Protein AF-A0A920P6L4-F1 (afdb_monomer_lite)

Foldseek 3Di:
DDPVLVVVLVCLQLLLLLLLLLLLCLDPQQQNPDDPDDFADPVLNVLLNVLSLVSLLSSLVSNLVSLVSVLVVVLVVQDDPPDDSVVSSCCCLPVAPLNVLSVVLNVLSNQLNCLSVCCVPCPPNSSVSNVVSSLVNQLSVLSNVVSVPPDDDSVLLSVLSSLQSSLSSLQSSNVVSQVVSQVSCCVPVVDPPDGCCVRRVVSSVVSNVVSLVSNVVSLVVVCVGPDPDPVCLVVPPVNVVSVVVVVVSVVVVVVVVVVCVVVVVVVVVVVDDVPPPVPPPD

pLDDT: mean 83.51, std 14.12, range [42.12, 98.31]

Radius of gyration: 23.03 Å; chains: 1; bounding box: 70×50×63 Å

Secondary structure (DSSP, 8-state):
--HHHHHHHHHHHHHHHHHHHHHHHIIIIIS-SS---SSS-HHHHHHHHHHHHHHHHHHHHHHHHHHHHHHHHHHHHH--TTS-HHHHHHHHHHSSHHHHHHHHHHHHHHHHHHHHHTTTTSHHHHHHHHHHHHHHHHTHHHHHHHHTT--S-HHHHHHHHHHHHHHHIIIIIHHHHHHHHHHHHHHHH--TT--SHHHHHHHHHHHHHHHHHHHHHHHHHHHHHH-SSTTHHHHSHHHHHHHHHHHHHHHHHHHHHHHHHHHHHHHHHHH---TTSTTS--

Sequence (282 aa):
MTPFWSTLTGWLLFGGLVTCWGAITGRWLLVPPHDVGRSISRVHAEVSLGVAAKLGRIGGLTLPVALGLVFLRQLQEFRDPFASWAEDAQLLAFGTDWGTIWIVGFAGSVLLMTAFLSLKWTKQAGWVIASLLTVALSVFPALTGHANGTEGLRWISIPGDLLHVSAAGVWIGGLTLVLLSEHSWNKQAQSPDYTLLPELVPVFSRIALPAVIVLLLTGTLAAWMHLSSLSALIATSYGRTLMVKLSLVFVVLLIGFLNWRRITPRLSDEIWTPSDEEKCST

Structure (mmCIF, N/CA/C/O backbone):
data_AF-A0A920P6L4-F1
#
_entry.id   AF-A0A920P6L4-F1
#
loop_
_atom_site.group_PDB
_atom_site.id
_atom_site.type_symbol
_atom_site.label_atom_id
_atom_site.label_alt_id
_atom_site.label_comp_id
_atom_site.label_asym_id
_atom_site.label_entity_id
_atom_site.label_seq_id
_atom_site.pdbx_PDB_ins_code
_atom_site.Cartn_x
_atom_site.Cartn_y
_atom_site.Cartn_z
_atom_site.occupancy
_atom_site.B_iso_or_equiv
_atom_site.auth_seq_id
_atom_site.auth_comp_id
_atom_site.auth_asym_id
_atom_site.auth_atom_id
_atom_site.pdbx_PDB_model_num
ATOM 1 N N . MET A 1 1 ? 5.336 -14.635 -20.937 1.00 57.53 1 MET A N 1
ATOM 2 C CA . MET A 1 1 ? 4.587 -14.592 -19.660 1.00 57.53 1 MET A CA 1
ATOM 3 C C . MET A 1 1 ? 3.104 -14.446 -19.921 1.00 57.53 1 MET A C 1
ATOM 5 O O . MET A 1 1 ? 2.745 -13.793 -20.892 1.00 57.53 1 MET A O 1
ATOM 9 N N . THR A 1 2 ? 2.246 -15.010 -19.071 1.00 73.38 2 THR A N 1
ATOM 10 C CA . THR A 1 2 ? 0.805 -14.753 -19.175 1.00 73.38 2 THR A CA 1
ATOM 11 C C . THR A 1 2 ? 0.465 -13.404 -18.523 1.00 73.38 2 THR A C 1
ATOM 13 O O . THR A 1 2 ? 1.015 -13.087 -17.465 1.00 73.38 2 THR A O 1
ATOM 16 N N . PRO A 1 3 ? -0.469 -12.619 -19.091 1.00 74.88 3 PRO A N 1
ATOM 17 C CA . PRO A 1 3 ? -0.964 -11.373 -18.485 1.00 74.88 3 PRO A CA 1
ATOM 18 C C . PRO A 1 3 ? -1.488 -11.546 -17.049 1.00 74.88 3 PRO A C 1
ATOM 20 O O . PRO A 1 3 ? -1.526 -10.604 -16.260 1.00 74.88 3 PRO A O 1
ATOM 23 N N . PHE A 1 4 ? -1.885 -12.771 -16.698 1.00 80.31 4 PHE A N 1
ATOM 24 C CA . PHE A 1 4 ? -2.327 -13.136 -15.359 1.00 80.31 4 PHE A CA 1
ATOM 25 C C . PHE A 1 4 ? -1.221 -12.975 -14.307 1.00 80.31 4 PHE A C 1
ATOM 27 O O . PHE A 1 4 ? -1.472 -12.419 -13.240 1.00 80.31 4 PHE A O 1
ATOM 34 N N . TRP A 1 5 ? 0.005 -13.417 -14.607 1.00 79.06 5 TRP A N 1
ATOM 35 C CA . TRP A 1 5 ? 1.103 -13.406 -13.637 1.00 79.06 5 TRP A CA 1
ATOM 36 C C . TRP A 1 5 ? 1.546 -11.984 -13.278 1.00 79.06 5 TRP A C 1
ATOM 38 O O . TRP A 1 5 ? 1.676 -11.643 -12.101 1.00 79.06 5 TRP A O 1
ATOM 48 N N . SER A 1 6 ? 1.690 -11.114 -14.280 1.00 77.94 6 SER A N 1
ATOM 49 C CA . SER A 1 6 ? 2.013 -9.699 -14.058 1.00 77.94 6 SER A CA 1
ATOM 50 C C . SER A 1 6 ? 0.933 -8.996 -13.234 1.00 77.94 6 SER A C 1
ATOM 52 O O . SER A 1 6 ? 1.249 -8.290 -12.277 1.00 77.94 6 SER A O 1
ATOM 54 N N . THR A 1 7 ? -0.337 -9.265 -13.538 1.00 82.12 7 THR A N 1
ATOM 55 C CA . THR A 1 7 ? -1.485 -8.730 -12.797 1.00 82.12 7 THR A CA 1
ATOM 56 C C . THR A 1 7 ? -1.468 -9.194 -11.338 1.00 82.12 7 THR A C 1
ATOM 58 O O . THR A 1 7 ? -1.565 -8.368 -10.432 1.00 82.12 7 THR A O 1
ATOM 61 N N . LEU A 1 8 ? -1.273 -10.492 -11.088 1.00 87.38 8 LEU A N 1
ATOM 62 C CA . LEU A 1 8 ? -1.251 -11.065 -9.739 1.00 87.38 8 LEU A CA 1
ATOM 63 C C . LEU A 1 8 ? -0.156 -10.445 -8.858 1.00 87.38 8 LEU A C 1
ATOM 65 O O . LEU A 1 8 ? -0.435 -10.042 -7.730 1.00 87.38 8 LEU A O 1
ATOM 69 N N . THR A 1 9 ? 1.073 -10.328 -9.373 1.00 88.25 9 THR A N 1
ATOM 70 C CA . THR A 1 9 ? 2.189 -9.724 -8.618 1.00 88.25 9 THR A CA 1
ATOM 71 C C . THR A 1 9 ? 1.920 -8.264 -8.247 1.00 88.25 9 THR A C 1
ATOM 73 O O . THR A 1 9 ? 2.166 -7.866 -7.107 1.00 88.25 9 THR A O 1
ATOM 76 N N . GLY A 1 10 ? 1.334 -7.488 -9.167 1.00 87.69 10 GLY A N 1
ATOM 77 C CA . GLY A 1 10 ? 0.923 -6.108 -8.908 1.00 87.69 10 GLY A CA 1
ATOM 78 C C . GLY A 1 10 ? -0.142 -6.002 -7.813 1.00 87.69 10 GLY A C 1
ATOM 79 O O . GLY A 1 10 ? -0.002 -5.190 -6.898 1.00 87.69 10 GLY A O 1
ATOM 80 N N . TRP A 1 11 ? -1.170 -6.858 -7.852 1.00 89.69 11 TRP A N 1
ATOM 81 C CA . TRP A 1 11 ? -2.218 -6.876 -6.825 1.00 89.69 11 TRP A CA 1
ATOM 82 C C . TRP A 1 11 ? -1.709 -7.305 -5.452 1.00 89.69 11 TRP A C 1
ATOM 84 O O . TRP A 1 11 ? -2.155 -6.746 -4.453 1.00 89.69 11 TRP A O 1
ATOM 94 N N . LEU A 1 12 ? -0.768 -8.250 -5.381 1.00 94.38 12 LEU A N 1
ATOM 95 C CA . LEU A 1 12 ? -0.158 -8.658 -4.112 1.00 94.38 12 LEU A CA 1
ATOM 96 C C . LEU A 1 12 ? 0.650 -7.520 -3.481 1.00 94.38 12 LEU A C 1
ATOM 98 O O . LEU A 1 12 ? 0.488 -7.244 -2.292 1.00 94.38 12 LEU A O 1
ATOM 102 N N . LEU A 1 13 ? 1.469 -6.825 -4.276 1.00 94.44 13 LEU A N 1
ATOM 103 C CA . LEU A 1 13 ? 2.231 -5.667 -3.805 1.00 94.44 13 LEU A CA 1
ATOM 104 C C . LEU A 1 13 ? 1.294 -4.550 -3.327 1.00 94.44 13 LEU A C 1
ATOM 106 O O . LEU A 1 13 ? 1.435 -4.050 -2.210 1.00 94.44 13 LEU A O 1
ATOM 110 N N . PHE A 1 14 ? 0.302 -4.196 -4.149 1.00 93.62 14 PHE A N 1
ATOM 111 C CA . PHE A 1 14 ? -0.662 -3.151 -3.820 1.00 93.62 14 PHE A CA 1
ATOM 112 C C . PHE A 1 14 ? -1.507 -3.511 -2.591 1.00 93.62 14 PHE A C 1
ATOM 114 O O . PHE A 1 14 ? -1.645 -2.695 -1.686 1.00 93.62 14 PHE A O 1
ATOM 121 N N . GLY A 1 15 ? -2.012 -4.744 -2.502 1.00 94.81 15 GLY A N 1
ATOM 122 C CA . GLY A 1 15 ? -2.769 -5.231 -1.346 1.00 94.81 15 GLY A CA 1
ATOM 123 C C . GLY A 1 15 ? -1.944 -5.235 -0.054 1.00 94.81 15 GLY A C 1
ATOM 124 O O . GLY A 1 15 ? -2.441 -4.835 1.003 1.00 94.81 15 GLY A O 1
ATOM 125 N N . GLY A 1 16 ? -0.663 -5.607 -0.138 1.00 96.69 16 GLY A N 1
ATOM 126 C CA . GLY A 1 16 ? 0.280 -5.500 0.976 1.00 96.69 16 GLY A CA 1
ATOM 127 C C . GLY A 1 16 ? 0.442 -4.056 1.463 1.00 96.69 16 GLY A C 1
ATOM 128 O O . GLY A 1 16 ? 0.309 -3.787 2.655 1.00 96.69 16 GLY A O 1
ATOM 129 N N . LEU A 1 17 ? 0.639 -3.103 0.547 1.00 96.94 17 LEU A N 1
ATOM 130 C CA . LEU A 1 17 ? 0.746 -1.680 0.893 1.00 96.94 17 LEU A CA 1
ATOM 131 C C . LEU A 1 17 ? -0.561 -1.127 1.477 1.00 96.94 17 LEU A C 1
ATOM 133 O O . LEU A 1 17 ? -0.530 -0.426 2.487 1.00 96.94 17 LEU A O 1
ATOM 137 N N . VAL A 1 18 ? -1.710 -1.471 0.890 1.00 96.50 18 VAL A N 1
ATOM 138 C CA . VAL A 1 18 ? -3.038 -1.039 1.358 1.00 96.50 18 VAL A CA 1
ATOM 139 C C . VAL A 1 18 ? -3.309 -1.514 2.785 1.00 96.50 18 VAL A C 1
ATOM 141 O O . VAL A 1 18 ? -3.796 -0.742 3.609 1.00 96.50 18 VAL A O 1
ATOM 144 N N . THR A 1 19 ? -2.970 -2.762 3.111 1.00 96.75 19 THR A N 1
ATOM 145 C CA . THR A 1 19 ? -3.165 -3.300 4.469 1.00 96.75 19 THR A CA 1
ATOM 146 C C . THR A 1 19 ? -2.215 -2.665 5.491 1.00 96.75 19 THR A C 1
ATOM 148 O O . THR A 1 19 ? -2.653 -2.346 6.599 1.00 96.75 19 THR A O 1
ATOM 151 N N . CYS A 1 20 ? -0.962 -2.381 5.115 1.00 97.50 20 CYS A N 1
ATOM 152 C CA . CYS A 1 20 ? -0.030 -1.608 5.945 1.00 97.50 20 CYS A CA 1
ATOM 153 C C . CYS A 1 20 ? -0.525 -0.173 6.195 1.00 97.50 20 CYS A C 1
ATOM 155 O O . CYS A 1 20 ? -0.538 0.282 7.340 1.00 97.50 20 CYS A O 1
ATOM 157 N N . TRP A 1 21 ? -0.995 0.526 5.156 1.00 97.06 21 TRP A N 1
ATOM 158 C CA . TRP A 1 21 ? -1.595 1.855 5.302 1.00 97.06 21 TRP A CA 1
ATOM 159 C C . TRP A 1 21 ? -2.852 1.828 6.173 1.00 97.06 21 TRP A C 1
ATOM 161 O O . TRP A 1 21 ? -2.986 2.671 7.054 1.00 97.06 21 TRP A O 1
ATOM 171 N N . GLY A 1 22 ? -3.720 0.823 6.019 1.00 94.62 22 GLY A N 1
ATOM 172 C CA . GLY A 1 22 ? -4.885 0.635 6.889 1.00 94.62 22 GLY A CA 1
ATOM 173 C C . GLY A 1 22 ? -4.516 0.483 8.367 1.00 94.62 22 GLY A C 1
ATOM 174 O O . GLY A 1 22 ? -5.168 1.071 9.231 1.00 94.62 22 GLY A O 1
ATOM 175 N N . ALA A 1 23 ? -3.424 -0.227 8.666 1.00 95.56 23 ALA A N 1
ATOM 176 C CA . ALA A 1 23 ? -2.896 -0.340 10.024 1.00 95.56 23 ALA A CA 1
ATOM 177 C C . ALA A 1 23 ? -2.433 1.015 10.592 1.00 95.56 23 ALA A C 1
ATOM 179 O O . ALA A 1 23 ? -2.752 1.354 11.732 1.00 95.56 23 ALA A O 1
ATOM 180 N N . ILE A 1 24 ? -1.708 1.804 9.794 1.00 94.12 24 ILE A N 1
ATOM 181 C CA . ILE A 1 24 ? -1.182 3.124 10.182 1.00 94.12 24 ILE A CA 1
ATOM 182 C C . ILE A 1 24 ? -2.321 4.127 10.369 1.00 94.12 24 ILE A C 1
ATOM 184 O O . ILE A 1 24 ? -2.381 4.803 11.397 1.00 94.12 24 ILE A O 1
ATOM 188 N N . THR A 1 25 ? -3.256 4.191 9.419 1.00 91.25 25 THR A N 1
ATOM 189 C CA . THR A 1 25 ? -4.464 5.020 9.510 1.00 91.25 25 THR A CA 1
ATOM 190 C C . THR A 1 25 ? -5.264 4.663 10.758 1.00 91.25 25 THR A C 1
ATOM 192 O O . THR A 1 25 ? -5.665 5.557 11.501 1.00 91.25 25 THR A O 1
ATOM 195 N N . GLY A 1 26 ? -5.423 3.370 11.050 1.00 88.75 26 GLY A N 1
ATOM 196 C CA . GLY A 1 26 ? -6.058 2.908 12.279 1.00 88.75 26 GLY A CA 1
ATOM 197 C C . GLY A 1 26 ? -5.365 3.399 13.540 1.00 88.75 26 GLY A C 1
ATOM 198 O O . GLY A 1 26 ? -6.003 3.985 14.411 1.00 88.75 26 GLY A O 1
ATOM 199 N N . ARG A 1 27 ? -4.044 3.211 13.616 1.00 90.56 27 ARG A N 1
ATOM 200 C CA . ARG A 1 27 ? -3.250 3.566 14.795 1.00 90.56 27 ARG A CA 1
ATOM 201 C C . ARG A 1 27 ? -3.203 5.063 15.084 1.00 90.56 27 ARG A C 1
ATOM 203 O O . ARG A 1 27 ? -3.176 5.426 16.257 1.00 90.56 27 ARG A O 1
ATOM 210 N N . TRP A 1 28 ? -3.076 5.895 14.053 1.00 89.00 28 TRP A N 1
ATOM 211 C CA . TRP A 1 28 ? -2.746 7.314 14.223 1.00 89.00 28 TRP A CA 1
ATOM 212 C C . TRP A 1 28 ? -3.909 8.253 13.960 1.00 89.00 28 TRP A C 1
ATOM 214 O O . TRP A 1 28 ? -3.973 9.312 14.577 1.00 89.00 28 TRP A O 1
ATOM 224 N N . LEU A 1 29 ? -4.804 7.885 13.044 1.00 81.81 29 LEU A N 1
ATOM 225 C CA . LEU A 1 29 ? -5.851 8.784 12.569 1.00 81.81 29 LEU A CA 1
ATOM 226 C C . LEU A 1 29 ? -7.231 8.403 13.111 1.00 81.81 29 LEU A C 1
ATOM 228 O O . LEU A 1 29 ? -8.024 9.290 13.404 1.00 81.81 29 LEU A O 1
ATOM 232 N N . LEU A 1 30 ? -7.509 7.105 13.274 1.00 75.81 30 LEU A N 1
ATOM 233 C CA . LEU A 1 30 ? -8.793 6.620 13.799 1.00 75.81 30 LEU A CA 1
ATOM 234 C C . LEU A 1 30 ? -8.766 6.338 15.305 1.00 75.81 30 LEU A C 1
ATOM 236 O O . LEU A 1 30 ? -9.797 6.481 15.952 1.00 75.81 30 LEU A O 1
ATOM 240 N N . VAL A 1 31 ? -7.606 5.991 15.876 1.00 72.25 31 VAL A N 1
ATOM 241 C CA . VAL A 1 31 ? -7.437 5.766 17.323 1.00 72.25 31 VAL A CA 1
ATOM 242 C C . VAL A 1 31 ? -6.328 6.670 17.890 1.00 72.25 31 VAL A C 1
ATOM 244 O O . VAL A 1 31 ? -5.202 6.211 18.111 1.00 72.25 31 VAL A O 1
ATOM 247 N N . PRO A 1 32 ? -6.593 7.974 18.108 1.00 60.81 32 PRO A N 1
ATOM 248 C CA . PRO A 1 32 ? -5.576 8.910 18.575 1.00 60.81 32 PRO A CA 1
ATOM 249 C C . PRO A 1 32 ? -4.997 8.505 19.947 1.00 60.81 32 PRO A C 1
ATOM 251 O O . PRO A 1 32 ? -5.748 8.096 20.831 1.00 60.81 32 PRO A O 1
ATOM 254 N N . PRO A 1 33 ? -3.672 8.631 20.168 1.00 51.00 33 PRO A N 1
ATOM 255 C CA . PRO A 1 33 ? -3.035 8.253 21.431 1.00 51.00 33 PRO A CA 1
ATOM 256 C C . PRO A 1 33 ? -3.331 9.167 22.634 1.00 51.00 33 PRO A C 1
ATOM 258 O O . PRO A 1 33 ? -2.988 8.777 23.746 1.00 51.00 33 PRO A O 1
ATOM 261 N N . HIS A 1 34 ? -3.918 10.355 22.446 1.00 48.31 34 HIS A N 1
ATOM 262 C CA . HIS A 1 34 ? -4.102 11.336 23.521 1.00 48.31 34 HIS A CA 1
ATOM 263 C C . HIS A 1 34 ? -5.500 11.963 23.512 1.00 48.31 34 HIS A C 1
ATOM 265 O O . HIS A 1 34 ? -5.970 12.417 22.473 1.00 48.31 34 HIS A O 1
ATOM 271 N N . ASP A 1 35 ? -6.108 11.968 24.701 1.00 50.16 35 ASP A N 1
ATOM 272 C CA . ASP A 1 35 ? -7.309 12.669 25.174 1.00 50.16 35 ASP A CA 1
ATOM 273 C C . ASP A 1 35 ? -7.819 13.847 24.317 1.00 50.16 35 ASP A C 1
ATOM 275 O O . ASP A 1 35 ? -7.673 15.015 24.676 1.00 50.16 35 ASP A O 1
ATOM 279 N N . VAL A 1 36 ? -8.535 13.551 23.231 1.00 44.06 36 VAL A N 1
ATOM 280 C CA . VAL A 1 36 ? -9.506 14.490 22.656 1.00 44.06 36 VAL A CA 1
ATOM 281 C C . VAL A 1 36 ? -10.876 13.969 23.053 1.00 44.06 36 VAL A C 1
ATOM 283 O O . VAL A 1 36 ? -11.301 12.898 22.626 1.00 44.06 36 VAL A O 1
ATOM 286 N N . GLY A 1 37 ? -11.488 14.688 23.992 1.00 42.12 37 GLY A N 1
ATOM 287 C CA . GLY A 1 37 ? -12.651 14.263 24.754 1.00 42.12 37 GLY A CA 1
ATOM 288 C C . GLY A 1 37 ? -13.767 13.628 23.925 1.00 42.12 37 GLY A C 1
ATOM 289 O O . GLY A 1 37 ? -14.142 14.125 22.870 1.00 42.12 37 GLY A O 1
ATOM 290 N N . ARG A 1 38 ? -14.324 12.550 24.490 1.00 48.28 38 ARG A N 1
ATOM 291 C CA . ARG A 1 38 ? -15.629 11.960 24.158 1.00 48.28 38 ARG A CA 1
ATOM 292 C C . ARG A 1 38 ? -15.872 11.723 22.657 1.00 48.28 38 ARG A C 1
ATOM 294 O O . ARG A 1 38 ? -16.634 12.456 22.039 1.00 48.28 38 ARG A O 1
ATOM 301 N N . SER A 1 39 ? -15.344 10.631 22.096 1.00 52.97 39 SER A N 1
ATOM 302 C CA . SER A 1 39 ? -16.075 9.980 20.989 1.00 52.97 39 SER A CA 1
ATOM 303 C C . SER A 1 39 ? -15.845 8.480 20.810 1.00 52.97 39 SER A C 1
ATOM 305 O O . SER A 1 39 ? -16.679 7.870 20.161 1.00 52.97 39 SER A O 1
ATOM 307 N N . ILE A 1 40 ? -14.772 7.878 21.345 1.00 58.84 40 ILE A N 1
ATOM 308 C CA . ILE A 1 40 ? -14.525 6.430 21.217 1.00 58.84 40 ILE A CA 1
ATOM 309 C C . ILE A 1 40 ? -14.257 5.829 22.595 1.00 58.84 40 ILE A C 1
ATOM 311 O O . ILE A 1 40 ? -13.361 6.283 23.311 1.00 58.84 40 ILE A O 1
ATOM 315 N N . SER A 1 41 ? -15.037 4.819 22.991 1.00 70.75 41 SER A N 1
ATOM 316 C CA . SER A 1 41 ? -14.806 4.110 24.255 1.00 70.75 41 SER A CA 1
ATOM 317 C C . SER A 1 41 ? -13.434 3.413 24.235 1.00 70.75 41 SER A C 1
ATOM 319 O O . SER A 1 41 ? -12.972 2.962 23.184 1.00 70.75 41 SER A O 1
ATOM 321 N N . ARG A 1 42 ? -12.761 3.283 25.391 1.00 73.75 42 ARG A N 1
ATOM 322 C CA . ARG A 1 42 ? -11.464 2.570 25.471 1.00 73.75 42 ARG A CA 1
ATOM 323 C C . ARG A 1 42 ? -11.542 1.164 24.867 1.00 73.75 42 ARG A C 1
ATOM 325 O O . ARG A 1 42 ? -10.611 0.733 24.198 1.00 73.75 42 ARG A O 1
ATOM 332 N N . VAL A 1 43 ? -12.680 0.497 25.042 1.00 77.12 43 VAL A N 1
ATOM 333 C CA . VAL A 1 43 ? -12.933 -0.842 24.504 1.00 77.12 43 VAL A CA 1
ATOM 334 C C . VAL A 1 43 ? -12.960 -0.824 22.968 1.00 77.12 43 VAL A C 1
ATOM 336 O O . VAL A 1 43 ? -12.325 -1.660 22.328 1.00 77.12 43 VAL A O 1
ATOM 339 N N . HIS A 1 44 ? -13.618 0.157 22.344 1.00 79.44 44 HIS A N 1
ATOM 340 C CA . HIS A 1 44 ? -13.676 0.270 20.877 1.00 79.44 44 HIS A CA 1
ATOM 341 C C . HIS A 1 44 ? -12.310 0.617 20.270 1.00 79.44 44 HIS A C 1
ATOM 343 O O . HIS A 1 44 ? -11.950 0.124 19.192 1.00 79.44 44 HIS A O 1
ATOM 349 N N . ALA A 1 45 ? -11.529 1.435 20.982 1.00 81.44 45 ALA A N 1
ATOM 350 C CA . ALA A 1 45 ? -10.154 1.761 20.624 1.00 81.44 45 ALA A CA 1
ATOM 351 C C . ALA A 1 45 ? -9.253 0.514 20.651 1.00 81.44 45 ALA A C 1
ATOM 353 O O . ALA A 1 45 ? -8.494 0.287 19.708 1.00 81.44 45 ALA A O 1
ATOM 354 N N . GLU A 1 46 ? -9.367 -0.330 21.679 1.00 86.12 46 GLU A N 1
ATOM 355 C CA . GLU A 1 46 ? -8.615 -1.587 21.785 1.00 86.12 46 GLU A CA 1
ATOM 356 C C . GLU A 1 46 ? -8.961 -2.570 20.661 1.00 86.12 46 GLU A C 1
ATOM 358 O O . GLU A 1 46 ? -8.056 -3.122 20.026 1.00 86.12 46 GLU A O 1
ATOM 363 N N . VAL A 1 47 ? -10.252 -2.735 20.351 1.00 88.69 47 VAL A N 1
ATOM 364 C CA . VAL A 1 47 ? -10.702 -3.579 19.232 1.00 88.69 47 VAL A CA 1
ATOM 365 C C . VAL A 1 47 ? -10.119 -3.075 17.914 1.00 88.69 47 VAL A C 1
ATOM 367 O O . VAL A 1 47 ? -9.512 -3.847 17.167 1.00 88.69 47 VAL A O 1
ATOM 370 N N . SER A 1 48 ? -10.222 -1.771 17.654 1.00 89.75 48 SER A N 1
ATOM 371 C CA . SER A 1 48 ? -9.715 -1.167 16.418 1.00 89.75 48 SER A CA 1
ATOM 372 C C . SER A 1 48 ? -8.191 -1.242 16.300 1.00 89.75 48 SER A C 1
ATOM 374 O O . SER A 1 48 ? -7.671 -1.516 15.217 1.00 89.75 48 SER A O 1
ATOM 376 N N . LEU A 1 49 ? -7.452 -1.085 17.403 1.00 90.50 49 LEU A N 1
ATOM 377 C CA . LEU A 1 49 ? -5.999 -1.287 17.432 1.00 90.50 49 LEU A CA 1
ATOM 378 C C . LEU A 1 49 ? -5.611 -2.750 17.198 1.00 90.50 49 LEU A C 1
ATOM 380 O O . LEU A 1 49 ? -4.623 -3.019 16.509 1.00 90.50 49 LEU A O 1
ATOM 384 N N . GLY A 1 50 ? -6.390 -3.698 17.723 1.00 92.31 50 GLY A N 1
ATOM 385 C CA . GLY A 1 50 ? -6.213 -5.124 17.456 1.00 92.31 50 GLY A CA 1
ATOM 386 C C . GLY A 1 50 ? -6.366 -5.453 15.969 1.00 92.31 50 GLY A C 1
ATOM 387 O O . GLY A 1 50 ? -5.521 -6.148 15.392 1.00 92.31 50 GLY A O 1
ATOM 388 N N . VAL A 1 51 ? -7.396 -4.897 15.323 1.00 94.62 51 VAL A N 1
ATOM 389 C CA . VAL A 1 51 ? -7.604 -5.024 13.871 1.00 94.62 51 VAL A CA 1
ATOM 390 C C . VAL A 1 51 ? -6.476 -4.349 13.091 1.00 94.62 51 VAL A C 1
ATOM 392 O O . VAL A 1 51 ? -5.929 -4.968 12.177 1.00 94.62 51 VAL A O 1
ATOM 395 N N . ALA A 1 52 ? -6.061 -3.140 13.479 1.00 95.19 52 ALA A N 1
ATOM 396 C CA . ALA A 1 52 ? -4.946 -2.433 12.849 1.00 95.19 52 ALA A CA 1
ATOM 397 C C . ALA A 1 52 ? -3.654 -3.261 12.899 1.00 95.19 52 ALA A C 1
ATOM 399 O O . ALA A 1 52 ? -3.001 -3.466 11.878 1.00 95.19 52 ALA A O 1
ATOM 400 N N . ALA A 1 53 ? -3.308 -3.813 14.065 1.00 95.31 53 ALA A N 1
ATOM 401 C CA . ALA A 1 53 ? -2.130 -4.662 14.214 1.00 95.31 53 ALA A CA 1
ATOM 402 C C . ALA A 1 53 ? -2.231 -5.939 13.362 1.00 95.31 53 ALA A C 1
ATOM 404 O O . ALA A 1 53 ? -1.236 -6.371 12.776 1.00 95.31 53 ALA A O 1
ATOM 405 N N . LYS A 1 54 ? -3.423 -6.542 13.257 1.00 96.12 54 LYS A N 1
ATOM 406 C CA . LYS A 1 54 ? -3.659 -7.713 12.400 1.00 96.12 54 LYS A CA 1
ATOM 407 C C . LYS A 1 54 ? -3.463 -7.378 10.920 1.00 96.12 54 LYS A C 1
ATOM 409 O O . LYS A 1 54 ? -2.760 -8.119 10.237 1.00 96.12 54 LYS A O 1
ATOM 414 N N . LEU A 1 55 ? -4.028 -6.267 10.445 1.00 96.81 55 LEU A N 1
ATOM 415 C CA . LEU A 1 55 ? -3.828 -5.779 9.077 1.00 96.81 55 LEU A CA 1
ATOM 416 C C . LEU A 1 55 ? -2.350 -5.509 8.790 1.00 96.81 55 LEU A C 1
ATOM 418 O O . LEU A 1 55 ? -1.838 -5.967 7.772 1.00 96.81 55 LEU A O 1
ATOM 422 N N . GLY A 1 56 ? -1.649 -4.864 9.724 1.00 96.88 56 GLY A N 1
ATOM 423 C CA . GLY A 1 56 ? -0.219 -4.592 9.607 1.00 96.88 56 GLY A CA 1
ATOM 424 C C . GLY A 1 56 ? 0.617 -5.866 9.491 1.00 96.88 56 GLY A C 1
ATOM 425 O O . GLY A 1 56 ? 1.500 -5.950 8.646 1.00 96.88 56 GLY A O 1
ATOM 426 N N . ARG A 1 57 ? 0.306 -6.912 10.270 1.00 97.50 57 ARG A N 1
ATOM 427 C CA . ARG A 1 57 ? 0.977 -8.221 10.147 1.00 97.50 57 ARG A CA 1
ATOM 428 C C . ARG A 1 57 ? 0.694 -8.895 8.808 1.00 97.50 57 ARG A C 1
ATOM 430 O O . ARG A 1 57 ? 1.614 -9.453 8.224 1.00 97.50 57 ARG A O 1
ATOM 437 N N . ILE A 1 58 ? -0.549 -8.843 8.324 1.00 97.62 58 ILE A N 1
ATOM 438 C CA . ILE A 1 58 ? -0.911 -9.396 7.010 1.00 97.62 58 ILE A CA 1
ATOM 439 C C . ILE A 1 58 ? -0.115 -8.681 5.914 1.00 97.62 58 ILE A C 1
ATOM 441 O O . ILE A 1 58 ? 0.549 -9.347 5.121 1.00 97.62 58 ILE A O 1
ATOM 445 N N . GLY A 1 59 ? -0.115 -7.347 5.906 1.00 96.62 59 GLY A N 1
ATOM 446 C CA . GLY A 1 59 ? 0.643 -6.558 4.935 1.00 96.62 59 GLY A CA 1
ATOM 447 C C . GLY A 1 59 ? 2.149 -6.789 5.038 1.00 96.62 59 GLY A C 1
ATOM 448 O O . GLY A 1 59 ? 2.797 -7.093 4.039 1.00 96.62 59 GLY A O 1
ATOM 449 N N . GLY A 1 60 ? 2.691 -6.761 6.257 1.00 96.50 60 GLY A N 1
ATOM 450 C CA . GLY A 1 60 ? 4.102 -7.014 6.540 1.00 96.50 60 GLY A CA 1
ATOM 451 C C . GLY A 1 60 ? 4.576 -8.397 6.091 1.00 96.50 60 GLY A C 1
ATOM 452 O O . GLY A 1 60 ? 5.677 -8.507 5.574 1.00 96.50 60 GLY A O 1
ATOM 453 N N . LEU A 1 61 ? 3.753 -9.442 6.222 1.00 97.69 61 LEU A N 1
ATOM 454 C CA . LEU A 1 61 ? 4.068 -10.782 5.703 1.00 97.69 61 LEU A CA 1
ATOM 455 C C . LEU A 1 61 ? 3.909 -10.872 4.177 1.00 97.69 61 LEU A C 1
ATOM 457 O O . LEU A 1 61 ? 4.643 -11.605 3.520 1.00 97.69 61 LEU A O 1
ATOM 461 N N . THR A 1 62 ? 2.959 -10.127 3.608 1.00 97.62 62 THR A N 1
ATOM 462 C CA . THR A 1 62 ? 2.662 -10.158 2.168 1.00 97.62 62 THR A CA 1
ATOM 463 C C . THR A 1 62 ? 3.738 -9.450 1.346 1.00 97.62 62 THR A C 1
ATOM 465 O O . THR A 1 62 ? 4.078 -9.916 0.261 1.00 97.62 62 THR A O 1
ATOM 468 N N . LEU A 1 63 ? 4.299 -8.341 1.841 1.00 97.44 63 LEU A N 1
ATOM 469 C CA . LEU A 1 63 ? 5.216 -7.496 1.067 1.00 97.44 63 LEU A CA 1
ATOM 470 C C . LEU A 1 63 ? 6.537 -8.183 0.669 1.00 97.44 63 LEU A C 1
ATOM 472 O O . LEU A 1 63 ? 6.864 -8.121 -0.516 1.00 97.44 63 LEU A O 1
ATOM 476 N N . PRO A 1 64 ? 7.271 -8.883 1.557 1.00 97.94 64 PRO A N 1
ATOM 477 C CA . PRO A 1 64 ? 8.466 -9.627 1.155 1.00 97.94 64 PRO A CA 1
ATOM 478 C C . PRO A 1 64 ? 8.154 -10.696 0.105 1.00 97.94 64 PRO A C 1
ATOM 480 O O . PRO A 1 64 ? 8.896 -10.854 -0.861 1.00 97.94 64 PRO A O 1
ATOM 483 N N . VAL A 1 65 ? 7.019 -11.391 0.246 1.00 97.38 65 VAL A N 1
ATOM 484 C CA . VAL A 1 65 ? 6.570 -12.388 -0.737 1.00 97.38 65 VAL A CA 1
ATOM 485 C C . VAL A 1 65 ? 6.284 -11.719 -2.081 1.00 97.38 65 VAL A C 1
ATOM 487 O O . VAL A 1 65 ? 6.791 -12.167 -3.107 1.00 97.38 65 VAL A O 1
ATOM 490 N N . ALA A 1 66 ? 5.533 -10.615 -2.088 1.00 96.25 66 ALA A N 1
ATOM 491 C CA . ALA A 1 66 ? 5.227 -9.863 -3.300 1.00 96.25 66 ALA A CA 1
ATOM 492 C C . ALA A 1 66 ? 6.500 -9.360 -3.998 1.00 96.25 66 ALA A C 1
ATOM 494 O O . ALA A 1 66 ? 6.629 -9.508 -5.211 1.00 96.25 66 ALA A O 1
ATOM 495 N N . LEU A 1 67 ? 7.467 -8.830 -3.244 1.00 96.06 67 LEU A N 1
ATOM 496 C CA . LEU A 1 67 ? 8.742 -8.363 -3.790 1.00 96.06 67 LEU A CA 1
ATOM 497 C C . LEU A 1 67 ? 9.621 -9.506 -4.306 1.00 96.06 67 LEU A C 1
ATOM 499 O O . LEU A 1 67 ? 10.277 -9.340 -5.334 1.00 96.06 67 LEU A O 1
ATOM 503 N N . GLY A 1 68 ? 9.598 -10.675 -3.663 1.00 96.25 68 GLY A N 1
ATOM 504 C CA . GLY A 1 68 ? 10.232 -11.884 -4.194 1.00 96.25 68 GLY A CA 1
ATOM 505 C C . GLY A 1 68 ? 9.621 -12.307 -5.533 1.00 96.25 68 GLY A C 1
ATOM 506 O O . GLY A 1 68 ? 10.342 -12.597 -6.484 1.00 96.25 68 GLY A O 1
ATOM 507 N N . LEU A 1 69 ? 8.292 -12.258 -5.657 1.00 95.38 69 LEU A N 1
ATOM 508 C CA . LEU A 1 69 ? 7.611 -12.546 -6.923 1.00 95.38 69 LEU A CA 1
ATOM 509 C C . LEU A 1 69 ? 7.903 -11.492 -8.002 1.00 95.38 69 LEU A C 1
ATOM 511 O O . LEU A 1 69 ? 8.041 -11.850 -9.170 1.00 95.38 69 LEU A O 1
ATOM 515 N N . VAL A 1 70 ? 8.038 -10.215 -7.627 1.00 94.00 70 VAL A N 1
ATOM 516 C CA . VAL A 1 70 ? 8.473 -9.141 -8.539 1.00 94.00 70 VAL A CA 1
ATOM 517 C C . VAL A 1 70 ? 9.887 -9.406 -9.058 1.00 94.00 70 VAL A C 1
ATOM 519 O O . VAL A 1 70 ? 10.119 -9.250 -10.253 1.00 94.00 70 VAL A O 1
ATOM 522 N N . PHE A 1 71 ? 10.806 -9.875 -8.207 1.00 95.00 71 PHE A N 1
ATOM 523 C CA . PHE A 1 71 ? 12.143 -10.290 -8.642 1.00 95.00 71 PHE A CA 1
ATOM 524 C C . PHE A 1 71 ? 12.098 -11.438 -9.632 1.00 95.00 71 PHE A C 1
ATOM 526 O O . PHE A 1 71 ? 12.682 -11.343 -10.703 1.00 95.00 71 PHE A O 1
ATOM 533 N N . LEU A 1 72 ? 11.365 -12.505 -9.308 1.00 94.25 72 LEU A N 1
ATOM 534 C CA . LEU A 1 72 ? 11.232 -13.655 -10.201 1.00 94.25 72 LEU A CA 1
ATOM 535 C C . LEU A 1 72 ? 10.620 -13.252 -11.542 1.00 94.25 72 LEU A C 1
ATOM 537 O O . LEU A 1 72 ? 11.039 -13.752 -12.585 1.00 94.25 72 LEU A O 1
ATOM 541 N N . ARG A 1 73 ? 9.658 -12.324 -11.519 1.00 91.62 73 ARG A N 1
ATOM 542 C CA . ARG A 1 73 ? 9.071 -11.768 -12.732 1.00 91.62 73 ARG A CA 1
ATOM 543 C C . ARG A 1 73 ? 10.114 -11.019 -13.562 1.00 91.62 73 ARG A C 1
ATOM 545 O O . ARG A 1 73 ? 10.248 -11.310 -14.746 1.00 91.62 73 ARG A O 1
ATOM 552 N N . GLN A 1 74 ? 10.840 -10.085 -12.953 1.00 92.56 74 GLN A N 1
ATOM 553 C CA . GLN A 1 74 ? 11.849 -9.296 -13.656 1.00 92.56 74 GLN A CA 1
ATOM 554 C C . GLN A 1 74 ? 12.990 -10.180 -14.169 1.00 92.56 74 GLN A C 1
ATOM 556 O O . GLN A 1 74 ? 13.420 -10.017 -15.303 1.00 92.56 74 GLN A O 1
ATOM 561 N N . LEU A 1 75 ? 13.427 -11.164 -13.378 1.00 93.56 75 LEU A N 1
ATOM 562 C CA . LEU A 1 75 ? 14.446 -12.132 -13.770 1.00 93.56 75 LEU A CA 1
ATOM 563 C C . LEU A 1 75 ? 14.028 -12.882 -15.027 1.00 93.56 75 LEU A C 1
ATOM 565 O O . LEU A 1 75 ? 14.811 -12.972 -15.958 1.00 93.56 75 LEU A O 1
ATOM 569 N N . GLN A 1 76 ? 12.790 -13.371 -15.077 1.00 92.19 76 GLN A N 1
ATOM 570 C CA . GLN A 1 76 ? 12.250 -14.044 -16.255 1.00 92.19 76 GLN A CA 1
ATOM 571 C C . GLN A 1 76 ? 12.158 -13.129 -17.489 1.00 92.19 76 GLN A C 1
ATOM 573 O O . GLN A 1 76 ? 12.336 -13.623 -18.599 1.00 92.19 76 GLN A O 1
ATOM 578 N N . GLU A 1 77 ? 11.872 -11.832 -17.318 1.00 89.62 77 GLU A N 1
ATOM 579 C CA . GLU A 1 77 ? 11.898 -10.843 -18.411 1.00 89.62 77 GLU A CA 1
ATOM 580 C C . GLU A 1 77 ? 13.340 -10.527 -18.865 1.00 89.62 77 GLU A C 1
ATOM 582 O O . GLU A 1 77 ? 13.564 -10.265 -20.043 1.00 89.62 77 GLU A O 1
ATOM 587 N N . PHE A 1 78 ? 14.314 -10.607 -17.954 1.00 90.62 78 PHE A N 1
ATOM 588 C CA . PHE A 1 78 ? 15.736 -10.333 -18.186 1.00 90.62 78 PHE A CA 1
ATOM 589 C C . PHE A 1 78 ? 16.529 -11.532 -18.750 1.00 90.62 78 PHE A C 1
ATOM 591 O O . PHE A 1 78 ? 17.692 -11.374 -19.102 1.00 90.62 78 PHE A O 1
ATOM 598 N N . ARG A 1 79 ? 15.930 -12.730 -18.827 1.00 92.81 79 ARG A N 1
ATOM 599 C CA . ARG A 1 79 ? 16.649 -13.982 -19.125 1.00 92.81 79 ARG A CA 1
ATOM 600 C C . ARG A 1 79 ? 17.382 -13.977 -20.467 1.00 92.81 79 ARG A C 1
ATOM 602 O O . ARG A 1 79 ? 16.754 -13.818 -21.514 1.00 92.81 79 ARG A O 1
ATOM 609 N N . ASP A 1 80 ? 18.657 -14.359 -20.425 1.00 90.06 80 ASP A N 1
ATOM 610 C CA . ASP A 1 80 ? 19.396 -14.852 -21.587 1.00 90.06 80 ASP A CA 1
ATOM 611 C C . ASP A 1 80 ? 19.231 -16.390 -21.682 1.00 90.06 80 ASP A C 1
ATOM 613 O O . ASP A 1 80 ? 19.510 -17.109 -20.712 1.00 90.06 80 ASP A O 1
ATOM 617 N N . PRO A 1 81 ? 18.761 -16.941 -22.822 1.00 91.94 81 PRO A N 1
ATOM 618 C CA . PRO A 1 81 ? 18.643 -18.387 -23.024 1.00 91.94 81 PRO A CA 1
ATOM 619 C C . PRO A 1 81 ? 19.947 -19.174 -22.838 1.00 91.94 81 PRO A C 1
ATOM 621 O O . PRO A 1 81 ? 19.885 -20.370 -22.545 1.00 91.94 81 PRO A O 1
ATOM 624 N N . PHE A 1 82 ? 21.103 -18.532 -23.020 1.00 93.31 82 PHE A N 1
ATOM 625 C CA . PHE A 1 82 ? 22.420 -19.166 -22.980 1.00 93.31 82 PHE A CA 1
ATOM 626 C C . PHE A 1 82 ? 23.123 -19.035 -21.622 1.00 93.31 82 PHE A C 1
ATOM 628 O O . PHE A 1 82 ? 24.078 -19.769 -21.373 1.00 93.31 82 PHE A O 1
ATOM 635 N N . ALA A 1 83 ? 22.645 -18.157 -20.734 1.00 92.44 83 ALA A N 1
ATOM 636 C CA . ALA A 1 83 ? 23.184 -17.981 -19.386 1.00 92.44 83 ALA A CA 1
ATOM 637 C C . ALA A 1 83 ? 22.439 -18.835 -18.348 1.00 92.44 83 ALA A C 1
ATOM 639 O O . ALA A 1 83 ? 21.247 -19.162 -18.486 1.00 92.44 83 ALA A O 1
ATOM 640 N N . SER A 1 84 ? 23.112 -19.176 -17.248 1.00 95.00 84 SER A N 1
ATOM 641 C CA . SER A 1 84 ? 22.459 -19.852 -16.126 1.00 95.00 84 SER A CA 1
ATOM 642 C C . SER A 1 84 ? 21.537 -18.898 -15.354 1.00 95.00 84 SER A C 1
ATOM 644 O O . SER A 1 84 ? 21.736 -17.686 -15.322 1.00 95.00 84 SER A O 1
ATOM 646 N N . TRP A 1 85 ? 20.528 -19.447 -14.672 1.00 93.44 85 TRP A N 1
ATOM 647 C CA . TRP A 1 85 ? 19.617 -18.643 -13.843 1.00 93.44 85 TRP A CA 1
ATOM 648 C C . TRP A 1 85 ? 20.335 -17.880 -12.726 1.00 93.44 85 TRP A C 1
ATOM 650 O O . TRP A 1 85 ? 19.882 -16.810 -12.330 1.00 93.44 85 TRP A O 1
ATOM 660 N N . ALA A 1 86 ? 21.427 -18.437 -12.195 1.00 95.06 86 ALA A N 1
ATOM 661 C CA . ALA A 1 86 ? 22.183 -17.821 -11.114 1.00 95.06 86 ALA A CA 1
ATOM 662 C C . ALA A 1 86 ? 22.980 -16.603 -11.602 1.00 95.06 86 ALA A C 1
ATOM 664 O O . ALA A 1 86 ? 23.000 -15.589 -10.909 1.00 95.06 86 ALA A O 1
ATOM 665 N N . GLU A 1 87 ? 23.587 -16.687 -12.788 1.00 94.31 87 GLU A N 1
ATOM 666 C CA . GLU A 1 87 ? 24.324 -15.575 -13.402 1.00 94.31 87 GLU A CA 1
ATOM 667 C C . GLU A 1 87 ? 23.388 -14.407 -13.711 1.00 94.31 87 GLU A C 1
ATOM 669 O O . GLU A 1 87 ? 23.646 -13.291 -13.263 1.00 94.31 87 GLU A O 1
ATOM 674 N N . ASP A 1 88 ? 22.251 -14.670 -14.362 1.00 95.12 88 ASP A N 1
ATOM 675 C CA . ASP A 1 88 ? 21.263 -13.625 -14.657 1.00 95.12 88 ASP A CA 1
ATOM 676 C C . ASP A 1 88 ? 20.671 -13.022 -13.381 1.00 95.12 88 ASP A C 1
ATOM 678 O O . ASP A 1 88 ? 20.451 -11.815 -13.313 1.00 95.12 88 ASP A O 1
ATOM 682 N N . ALA A 1 89 ? 20.435 -13.834 -12.343 1.00 95.62 89 ALA A N 1
ATOM 683 C CA . ALA A 1 89 ? 19.944 -13.334 -11.061 1.00 95.62 89 ALA A CA 1
ATOM 684 C C . ALA A 1 89 ? 20.966 -12.419 -10.379 1.00 95.62 89 ALA A C 1
ATOM 686 O O . ALA A 1 89 ? 20.586 -11.378 -9.843 1.00 95.62 89 ALA A O 1
ATOM 687 N N . GLN A 1 90 ? 22.250 -12.784 -10.403 1.00 95.94 90 GLN A N 1
ATOM 688 C CA . GLN A 1 90 ? 23.321 -11.954 -9.854 1.00 95.94 90 GLN A CA 1
ATOM 689 C C . GLN A 1 90 ? 23.491 -10.663 -10.655 1.00 95.94 90 GLN A C 1
ATOM 691 O O . GLN A 1 90 ? 23.573 -9.587 -10.062 1.00 95.94 90 GLN A O 1
ATOM 696 N N . LEU A 1 91 ? 23.481 -10.754 -11.986 1.00 95.19 91 LEU A N 1
ATOM 697 C CA . LEU A 1 91 ? 23.593 -9.597 -12.865 1.00 95.19 91 LEU A CA 1
ATOM 698 C C . LEU A 1 91 ? 22.402 -8.651 -12.689 1.00 95.19 91 LEU A C 1
ATOM 700 O O . LEU A 1 91 ? 22.599 -7.450 -12.531 1.00 95.19 91 LEU A O 1
ATOM 704 N N . LEU A 1 92 ? 21.176 -9.174 -12.630 1.00 94.94 92 LEU A N 1
ATOM 705 C CA . LEU A 1 92 ? 19.987 -8.365 -12.385 1.00 94.94 92 LEU A CA 1
ATOM 706 C C . LEU A 1 92 ? 20.034 -7.702 -11.004 1.00 94.94 92 LEU A C 1
ATOM 708 O O . LEU A 1 92 ? 19.781 -6.504 -10.901 1.00 94.94 92 LEU A O 1
ATOM 712 N N . ALA A 1 93 ? 20.352 -8.458 -9.949 1.00 95.31 93 ALA A N 1
ATOM 713 C CA . ALA A 1 93 ? 20.319 -7.959 -8.575 1.00 95.31 93 ALA A CA 1
ATOM 714 C C . ALA A 1 93 ? 21.426 -6.938 -8.274 1.00 95.31 93 ALA A C 1
ATOM 716 O O . ALA A 1 93 ? 21.164 -5.950 -7.591 1.00 95.31 93 ALA A O 1
ATOM 717 N N . PHE A 1 94 ? 22.646 -7.166 -8.768 1.00 96.69 94 PHE A N 1
ATOM 718 C CA . PHE A 1 94 ? 23.827 -6.383 -8.383 1.00 96.69 94 PHE A CA 1
ATOM 719 C C . PHE A 1 94 ? 24.432 -5.561 -9.522 1.00 96.69 94 PHE A C 1
ATOM 721 O O . PHE A 1 94 ? 25.198 -4.638 -9.261 1.00 96.69 94 PHE A O 1
ATOM 728 N N . GLY A 1 95 ? 24.103 -5.879 -10.772 1.00 92.94 95 GLY A N 1
ATOM 729 C CA . GLY A 1 95 ? 24.615 -5.192 -11.958 1.00 92.94 95 GLY A CA 1
ATOM 730 C C . GLY A 1 95 ? 23.668 -4.147 -12.544 1.00 92.94 95 GLY A C 1
ATOM 731 O O . GLY A 1 95 ? 24.014 -3.535 -13.550 1.00 92.94 95 GLY A O 1
ATOM 732 N N . THR A 1 96 ? 22.485 -3.933 -11.954 1.00 93.62 96 THR A N 1
ATOM 733 C CA . THR A 1 96 ? 21.498 -2.971 -12.467 1.00 93.62 96 THR A CA 1
ATOM 734 C C . THR A 1 96 ? 20.998 -2.003 -11.393 1.00 93.62 96 THR A C 1
ATOM 736 O O . THR A 1 96 ? 20.876 -2.350 -10.213 1.00 93.62 96 THR A O 1
ATOM 739 N N . ASP A 1 97 ? 20.628 -0.791 -11.817 1.00 90.69 97 ASP A N 1
ATOM 740 C CA . ASP A 1 97 ? 19.961 0.198 -10.955 1.00 90.69 97 ASP A CA 1
ATOM 741 C C . ASP A 1 97 ? 18.640 -0.349 -10.394 1.00 90.69 97 ASP A C 1
ATOM 743 O O . ASP A 1 97 ? 18.301 -0.135 -9.227 1.00 90.69 97 ASP A O 1
ATOM 747 N N . TRP A 1 98 ? 17.913 -1.115 -11.215 1.00 93.50 98 TRP A N 1
ATOM 748 C CA . TRP A 1 98 ? 16.684 -1.790 -10.812 1.00 93.50 98 TRP A CA 1
ATOM 749 C C . TRP A 1 98 ? 16.929 -2.771 -9.658 1.00 93.50 98 TRP A C 1
ATOM 751 O O . TRP A 1 98 ? 16.186 -2.765 -8.675 1.00 93.50 98 TRP A O 1
ATOM 761 N N . GLY A 1 99 ? 18.002 -3.565 -9.739 1.00 94.62 99 GLY A N 1
ATOM 762 C CA . GLY A 1 99 ? 18.411 -4.511 -8.702 1.00 94.62 99 GLY A CA 1
ATOM 763 C C . GLY A 1 99 ? 18.712 -3.832 -7.369 1.00 94.62 99 GLY A C 1
ATOM 764 O O . GLY A 1 99 ? 18.240 -4.284 -6.326 1.00 94.62 99 GLY A O 1
ATOM 765 N N . THR A 1 100 ? 19.387 -2.680 -7.399 1.00 94.44 100 THR A N 1
ATOM 766 C CA . THR A 1 100 ? 19.659 -1.878 -6.193 1.00 94.44 100 THR A CA 1
ATOM 767 C C . THR A 1 100 ? 18.365 -1.407 -5.524 1.00 94.44 100 THR A C 1
ATOM 769 O O . THR A 1 100 ? 18.189 -1.574 -4.313 1.00 94.44 100 THR A O 1
ATOM 772 N N . ILE A 1 101 ? 17.419 -0.871 -6.305 1.00 94.81 101 ILE A N 1
ATOM 773 C CA . ILE A 1 101 ? 16.092 -0.464 -5.809 1.00 94.81 101 ILE A CA 1
ATOM 774 C C . ILE A 1 101 ? 15.349 -1.670 -5.222 1.00 94.81 101 ILE A C 1
ATOM 776 O O . ILE A 1 101 ? 14.742 -1.562 -4.152 1.00 94.81 101 ILE A O 1
ATOM 780 N N . TRP A 1 102 ? 15.420 -2.823 -5.892 1.00 96.25 102 TRP A N 1
ATOM 781 C CA . TRP A 1 102 ? 14.817 -4.065 -5.424 1.00 96.25 102 TRP A CA 1
ATOM 782 C C . TRP A 1 102 ? 15.397 -4.539 -4.089 1.00 96.25 102 TRP A C 1
ATOM 784 O O . TRP A 1 102 ? 14.622 -4.815 -3.175 1.00 96.25 102 TRP A O 1
ATOM 794 N N . ILE A 1 103 ? 16.723 -4.569 -3.929 1.00 97.50 103 ILE A N 1
ATOM 795 C CA . ILE A 1 103 ? 17.386 -4.982 -2.679 1.00 97.50 103 ILE A CA 1
ATOM 796 C C . ILE A 1 103 ? 16.960 -4.077 -1.520 1.00 97.50 103 ILE A C 1
ATOM 798 O O . ILE A 1 103 ? 16.574 -4.574 -0.459 1.00 97.50 103 ILE A O 1
ATOM 802 N N . VAL A 1 104 ? 16.982 -2.754 -1.723 1.00 96.81 104 VAL A N 1
ATOM 803 C CA . VAL A 1 104 ? 16.567 -1.782 -0.699 1.00 96.81 104 VAL A CA 1
ATOM 804 C C . VAL A 1 104 ? 15.089 -1.964 -0.345 1.00 96.81 104 VAL A C 1
ATOM 806 O O . VAL A 1 104 ? 14.740 -2.009 0.836 1.00 96.81 104 VAL A O 1
ATOM 809 N N . GLY A 1 105 ? 14.221 -2.127 -1.348 1.00 96.75 105 GLY A N 1
ATOM 810 C CA . GLY A 1 105 ? 12.798 -2.398 -1.140 1.00 96.75 105 GLY A CA 1
ATOM 811 C C . GLY A 1 105 ? 12.552 -3.713 -0.397 1.00 96.75 105 GLY A C 1
ATOM 812 O O . GLY A 1 105 ? 11.773 -3.756 0.555 1.00 96.75 105 GLY A O 1
ATOM 813 N N . PHE A 1 106 ? 13.252 -4.784 -0.772 1.00 97.81 106 PHE A N 1
ATOM 814 C CA . PHE A 1 106 ? 13.123 -6.092 -0.139 1.00 97.81 106 PHE A CA 1
ATOM 815 C C . PHE A 1 106 ? 13.588 -6.049 1.319 1.00 97.81 106 PHE A C 1
ATOM 817 O O . PHE A 1 106 ? 12.832 -6.441 2.210 1.00 97.81 106 PHE A O 1
ATOM 824 N N . ALA A 1 107 ? 14.766 -5.481 1.591 1.00 97.94 107 ALA A N 1
ATOM 825 C CA . ALA A 1 107 ? 15.263 -5.279 2.950 1.00 97.94 107 ALA A CA 1
ATOM 826 C C . ALA A 1 107 ? 14.292 -4.425 3.786 1.00 97.94 107 ALA A C 1
ATOM 828 O O . ALA A 1 107 ? 13.931 -4.807 4.901 1.00 97.94 107 ALA A O 1
ATOM 829 N N . GLY A 1 108 ? 13.790 -3.320 3.222 1.00 97.94 108 GLY A N 1
ATOM 830 C CA . GLY A 1 108 ? 12.773 -2.477 3.852 1.00 97.94 108 GLY A CA 1
ATOM 831 C C . GLY A 1 108 ? 11.487 -3.241 4.183 1.00 97.94 108 GLY A C 1
ATOM 832 O O . GLY A 1 108 ? 10.928 -3.061 5.264 1.00 97.94 108 GLY A O 1
ATOM 833 N N . SER A 1 109 ? 11.043 -4.148 3.307 1.00 98.06 109 SER A N 1
ATOM 834 C CA . SER A 1 109 ? 9.858 -4.982 3.549 1.00 98.06 109 SER A CA 1
ATOM 835 C C . SER A 1 109 ? 10.063 -6.000 4.671 1.00 98.06 109 SER A C 1
ATOM 837 O O . SER A 1 109 ? 9.154 -6.217 5.472 1.00 98.06 109 SER A O 1
ATOM 839 N N . VAL A 1 110 ? 11.266 -6.571 4.792 1.00 98.31 110 VAL A N 1
ATOM 840 C CA . VAL A 1 110 ? 11.620 -7.482 5.889 1.00 98.31 110 VAL A CA 1
ATOM 841 C C . VAL A 1 110 ? 11.688 -6.718 7.213 1.00 98.31 110 VAL A C 1
ATOM 843 O O . VAL A 1 110 ? 11.172 -7.197 8.222 1.00 98.31 110 VAL A O 1
ATOM 846 N N . LEU A 1 111 ? 12.244 -5.503 7.223 1.00 98.00 111 LEU A N 1
ATOM 847 C CA . LEU A 1 111 ? 12.223 -4.628 8.401 1.00 98.00 111 LEU A CA 1
ATOM 848 C C . LEU A 1 111 ? 10.796 -4.214 8.788 1.00 98.00 111 LEU A C 1
ATOM 850 O O . LEU A 1 111 ? 10.458 -4.152 9.969 1.00 98.00 111 LEU A O 1
ATOM 8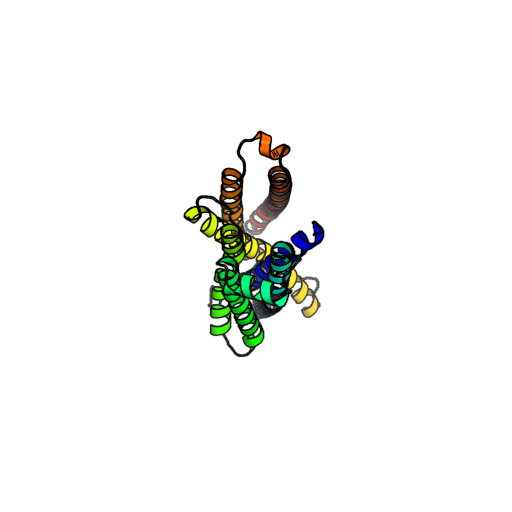54 N N . LEU A 1 112 ? 9.928 -3.969 7.806 1.00 97.81 112 LEU A N 1
ATOM 855 C CA . LEU A 1 112 ? 8.525 -3.654 8.063 1.00 97.81 112 LEU A CA 1
ATOM 856 C C . LEU A 1 112 ? 7.787 -4.861 8.656 1.00 97.81 112 LEU A C 1
ATOM 858 O O . LEU A 1 112 ? 7.037 -4.723 9.624 1.00 97.81 112 LEU A O 1
ATOM 862 N N . MET A 1 113 ? 8.039 -6.055 8.115 1.00 97.81 113 MET A N 1
ATOM 863 C CA . MET A 1 113 ? 7.522 -7.316 8.640 1.00 97.81 113 MET A CA 1
ATOM 864 C C . MET A 1 113 ? 7.914 -7.502 10.109 1.00 97.81 113 MET A C 1
ATOM 866 O O . MET A 1 113 ? 7.051 -7.750 10.954 1.00 97.81 113 MET A O 1
ATOM 870 N N . THR A 1 114 ? 9.199 -7.340 10.440 1.00 96.81 114 THR A N 1
ATOM 871 C CA . THR A 1 114 ? 9.675 -7.491 11.822 1.00 96.81 114 THR A CA 1
ATOM 872 C C . THR A 1 114 ? 9.091 -6.422 12.742 1.00 96.81 114 THR A C 1
ATOM 874 O O . THR A 1 114 ? 8.693 -6.759 13.861 1.00 96.81 114 THR A O 1
ATOM 877 N N . ALA A 1 115 ? 8.940 -5.176 12.276 1.00 96.19 115 ALA A N 1
ATOM 878 C CA . ALA A 1 115 ? 8.281 -4.110 13.030 1.00 96.19 115 ALA A CA 1
ATOM 879 C C . ALA A 1 115 ? 6.831 -4.484 13.394 1.00 96.19 115 ALA A C 1
ATOM 881 O O . ALA A 1 115 ? 6.459 -4.405 14.568 1.00 96.19 115 ALA A O 1
ATOM 882 N N . PHE A 1 116 ? 6.039 -4.977 12.432 1.00 96.00 116 PHE A N 1
ATOM 883 C CA . PHE A 1 116 ? 4.644 -5.378 12.663 1.00 96.00 116 PHE A CA 1
ATOM 884 C C . PHE A 1 116 ? 4.491 -6.632 13.538 1.00 96.00 116 PHE A C 1
ATOM 886 O O . PHE A 1 116 ? 3.591 -6.705 14.386 1.00 96.00 116 PHE A O 1
ATOM 893 N N . LEU A 1 117 ? 5.371 -7.624 13.375 1.00 95.19 117 LEU A N 1
ATOM 894 C CA . LEU A 1 117 ? 5.375 -8.831 14.210 1.00 95.19 117 LEU A CA 1
ATOM 895 C C . LEU A 1 117 ? 5.800 -8.528 15.655 1.00 95.19 117 LEU A C 1
ATOM 897 O O . LEU A 1 117 ? 5.327 -9.177 16.594 1.00 95.19 117 LEU A O 1
ATOM 901 N N . SER A 1 118 ? 6.628 -7.500 15.845 1.00 93.69 118 SER A N 1
ATOM 902 C CA . SER A 1 118 ? 7.172 -7.122 17.151 1.00 93.69 118 SER A CA 1
ATOM 903 C C . SER A 1 118 ? 6.329 -6.097 17.912 1.00 93.69 118 SER A C 1
ATOM 905 O O . SER A 1 118 ? 6.670 -5.792 19.052 1.00 93.69 118 SER A O 1
ATOM 907 N N . LEU A 1 119 ? 5.208 -5.608 17.357 1.00 91.19 119 LEU A N 1
ATOM 908 C CA . LEU A 1 119 ? 4.376 -4.553 17.971 1.00 91.19 119 LEU A CA 1
ATOM 909 C C . LEU A 1 119 ? 3.922 -4.844 19.408 1.00 91.19 119 LEU A C 1
ATOM 911 O O . LEU A 1 119 ? 3.733 -3.915 20.189 1.00 91.19 119 LEU A O 1
ATOM 915 N N . LYS A 1 120 ? 3.768 -6.122 19.782 1.00 86.75 120 LYS A N 1
ATOM 916 C CA . LYS A 1 120 ? 3.416 -6.505 21.161 1.00 86.75 120 LYS A CA 1
ATOM 917 C C . LYS A 1 120 ? 4.526 -6.192 22.177 1.00 86.75 120 LYS A C 1
ATOM 919 O O . LYS A 1 120 ? 4.246 -6.085 23.363 1.00 86.75 120 LYS A O 1
ATOM 924 N N . TRP A 1 121 ? 5.763 -6.035 21.708 1.00 82.31 121 TRP A N 1
ATOM 925 C CA . TRP A 1 121 ? 6.949 -5.751 22.515 1.00 82.31 121 TRP A CA 1
ATOM 926 C C . TRP A 1 121 ? 7.433 -4.303 22.361 1.00 82.31 121 TRP A C 1
ATOM 928 O O . TRP A 1 121 ? 7.978 -3.734 23.301 1.00 82.31 121 TRP A O 1
ATOM 938 N N . THR A 1 122 ? 7.235 -3.688 21.191 1.00 76.94 122 THR A N 1
ATOM 939 C CA . THR A 1 122 ? 7.905 -2.433 20.799 1.00 76.94 122 THR A CA 1
ATOM 940 C C . THR A 1 122 ? 7.107 -1.147 21.059 1.00 76.94 122 THR A C 1
ATOM 942 O O . THR A 1 122 ? 7.514 -0.077 20.599 1.00 76.94 122 THR A O 1
ATOM 945 N N . LYS A 1 123 ? 6.015 -1.211 21.841 1.00 79.81 123 LYS A N 1
ATOM 946 C CA . LYS A 1 123 ? 5.154 -0.071 22.241 1.00 79.81 123 LYS A CA 1
ATOM 947 C C . LYS A 1 123 ? 4.993 0.961 21.099 1.00 79.81 123 LYS A C 1
ATOM 949 O O . LYS A 1 123 ? 4.625 0.598 19.987 1.00 79.81 123 LYS A O 1
ATOM 954 N N . GLN A 1 124 ? 5.261 2.243 21.353 1.00 87.25 124 GLN A N 1
ATOM 955 C CA . GLN A 1 124 ? 5.091 3.331 20.383 1.00 87.25 124 GLN A CA 1
ATOM 956 C C . GLN A 1 124 ? 6.141 3.311 19.262 1.00 87.25 124 GLN A C 1
ATOM 958 O O . GLN A 1 124 ? 5.828 3.642 18.119 1.00 87.25 124 GLN A O 1
ATOM 963 N N . ALA A 1 125 ? 7.374 2.899 19.570 1.00 90.56 125 ALA A N 1
ATOM 964 C CA . ALA A 1 125 ? 8.484 2.915 18.621 1.00 90.56 125 ALA A CA 1
ATOM 965 C C . ALA A 1 125 ? 8.223 1.994 17.420 1.00 90.56 125 ALA A C 1
ATOM 967 O O . ALA A 1 125 ? 8.470 2.386 16.282 1.00 90.56 125 ALA A O 1
ATOM 968 N N . GLY A 1 126 ? 7.648 0.808 17.656 1.00 93.06 126 GLY A N 1
ATOM 969 C CA . GLY A 1 126 ? 7.294 -0.126 16.584 1.00 93.06 126 GLY A CA 1
ATOM 970 C C . GLY A 1 126 ? 6.321 0.468 15.564 1.00 93.06 126 GLY A C 1
ATOM 971 O O . GLY A 1 126 ? 6.515 0.307 14.362 1.00 93.06 126 GLY A O 1
ATOM 972 N N . TRP A 1 127 ? 5.318 1.216 16.031 1.00 94.00 127 TRP A N 1
ATOM 973 C CA . TRP A 1 127 ? 4.357 1.892 15.158 1.00 94.00 127 TRP A CA 1
ATOM 974 C C . TRP A 1 127 ? 4.990 3.020 14.344 1.00 94.00 127 TRP A C 1
ATOM 976 O O . TRP A 1 127 ? 4.667 3.167 13.166 1.00 94.00 127 TRP A O 1
ATOM 986 N N . VAL A 1 128 ? 5.901 3.796 14.939 1.00 94.88 128 VAL A N 1
ATOM 987 C CA . VAL A 1 128 ? 6.629 4.857 14.224 1.00 94.88 128 VAL A CA 1
ATOM 988 C C . VAL A 1 128 ? 7.503 4.256 13.124 1.00 94.88 128 VAL A C 1
ATOM 990 O O . VAL A 1 128 ? 7.400 4.670 11.972 1.00 94.88 128 VAL A O 1
ATOM 993 N N . ILE A 1 129 ? 8.290 3.226 13.450 1.00 95.75 129 ILE A N 1
ATOM 994 C CA . ILE A 1 129 ? 9.151 2.529 12.484 1.00 95.75 129 ILE A CA 1
ATOM 995 C C . ILE A 1 129 ? 8.314 1.942 11.342 1.00 95.75 129 ILE A C 1
ATOM 997 O O . ILE A 1 129 ? 8.623 2.173 10.174 1.00 95.75 129 ILE A O 1
ATOM 1001 N N . ALA A 1 130 ? 7.218 1.245 11.660 1.00 96.38 130 ALA A N 1
ATOM 1002 C CA . ALA A 1 130 ? 6.328 0.676 10.649 1.00 96.38 130 ALA A CA 1
ATOM 1003 C C . ALA A 1 130 ? 5.707 1.752 9.738 1.00 96.38 130 ALA A C 1
ATOM 1005 O O . ALA A 1 130 ? 5.550 1.534 8.535 1.00 96.38 130 ALA A O 1
ATOM 1006 N N . SER A 1 131 ? 5.400 2.929 10.292 1.00 96.06 131 SER A N 1
ATOM 1007 C CA . SER A 1 131 ? 4.854 4.055 9.526 1.00 96.06 131 SER A CA 1
ATOM 1008 C C . SER A 1 131 ? 5.875 4.607 8.534 1.00 96.06 131 SER A C 1
ATOM 1010 O O . SER A 1 131 ? 5.577 4.716 7.346 1.00 96.06 131 SER A O 1
ATOM 1012 N N . LEU A 1 132 ? 7.100 4.873 8.998 1.00 96.88 132 LEU A N 1
ATOM 1013 C CA . LEU A 1 132 ? 8.189 5.368 8.152 1.00 96.88 132 LEU A CA 1
ATOM 1014 C C . LEU A 1 132 ? 8.523 4.386 7.024 1.00 96.88 132 LEU A C 1
ATOM 1016 O O . LEU A 1 132 ? 8.631 4.783 5.865 1.00 96.88 132 LEU A O 1
ATOM 1020 N N . LEU A 1 133 ? 8.624 3.095 7.347 1.00 97.44 133 LEU A N 1
ATOM 1021 C CA . LEU A 1 133 ? 8.916 2.051 6.367 1.00 97.44 133 LEU A CA 1
ATOM 1022 C C . LEU A 1 133 ? 7.782 1.866 5.350 1.00 97.44 133 LEU A C 1
ATOM 1024 O O . LEU A 1 133 ? 8.057 1.650 4.175 1.00 97.44 133 LEU A O 1
ATOM 1028 N N . THR A 1 134 ? 6.516 1.992 5.759 1.00 97.62 134 THR A N 1
ATOM 1029 C CA . THR A 1 134 ? 5.384 1.902 4.818 1.00 97.62 134 THR A CA 1
ATOM 1030 C C . THR A 1 134 ? 5.368 3.073 3.839 1.00 97.62 134 THR A C 1
ATOM 1032 O O . THR A 1 134 ? 5.147 2.869 2.644 1.00 97.62 134 THR A O 1
ATOM 1035 N N . VAL A 1 135 ? 5.651 4.292 4.313 1.00 96.06 135 VAL A N 1
ATOM 1036 C CA . VAL A 1 135 ? 5.799 5.465 3.437 1.00 96.06 135 VAL A CA 1
ATOM 1037 C C . VAL A 1 135 ? 6.958 5.253 2.463 1.00 96.06 135 VAL A C 1
ATOM 1039 O O . VAL A 1 135 ? 6.774 5.413 1.259 1.00 96.06 135 VAL A O 1
ATOM 1042 N N . ALA A 1 136 ? 8.121 4.813 2.955 1.00 95.44 136 ALA A N 1
ATOM 1043 C CA . ALA A 1 136 ? 9.288 4.549 2.115 1.00 95.44 136 ALA A CA 1
ATOM 1044 C C . ALA A 1 136 ? 9.005 3.486 1.035 1.00 95.44 136 ALA A C 1
ATOM 1046 O O . ALA A 1 136 ? 9.303 3.696 -0.140 1.00 95.44 136 ALA A O 1
ATOM 1047 N N . LEU A 1 137 ? 8.359 2.375 1.403 1.00 96.19 137 LEU A N 1
ATOM 1048 C CA . LEU A 1 137 ? 7.993 1.309 0.463 1.00 96.19 137 LEU A CA 1
ATOM 1049 C C . LEU A 1 137 ? 6.895 1.719 -0.523 1.00 96.19 137 LEU A C 1
ATOM 1051 O O . LEU A 1 137 ? 6.793 1.122 -1.590 1.00 96.19 137 LEU A O 1
ATOM 1055 N N . SER A 1 138 ? 6.103 2.750 -0.224 1.00 95.19 138 SER A N 1
ATOM 1056 C CA . SER A 1 138 ? 5.085 3.253 -1.156 1.00 95.19 138 SER A CA 1
ATOM 1057 C C . SER A 1 138 ? 5.693 3.934 -2.389 1.00 95.19 138 SER A C 1
ATOM 1059 O O . SER A 1 138 ? 5.021 4.040 -3.410 1.00 95.19 138 SER A O 1
ATOM 1061 N N . VAL A 1 139 ? 6.969 4.339 -2.330 1.00 93.56 139 VAL A N 1
ATOM 1062 C CA . VAL A 1 139 ? 7.716 4.879 -3.484 1.00 93.56 139 VAL A CA 1
ATOM 1063 C C . VAL A 1 139 ? 8.213 3.760 -4.413 1.00 93.56 139 VAL A C 1
ATOM 1065 O O . VAL A 1 139 ? 8.506 3.998 -5.583 1.00 93.56 139 VAL A O 1
ATOM 1068 N N . PHE A 1 140 ? 8.295 2.519 -3.921 1.00 92.12 140 PHE A N 1
ATOM 1069 C CA . PHE A 1 140 ? 8.897 1.394 -4.640 1.00 92.12 140 PHE A CA 1
ATOM 1070 C C . PHE A 1 140 ? 8.339 1.159 -6.061 1.00 92.12 140 PHE A C 1
ATOM 1072 O O . PHE A 1 140 ? 9.147 1.002 -6.986 1.00 92.12 140 PHE A O 1
ATOM 1079 N N . PRO A 1 141 ? 7.007 1.168 -6.295 1.00 88.06 141 PRO A N 1
ATOM 1080 C CA . PRO A 1 141 ? 6.462 0.976 -7.642 1.00 88.06 141 PRO A CA 1
ATOM 1081 C C . PRO A 1 141 ? 6.935 2.047 -8.636 1.00 88.06 141 PRO A C 1
ATOM 1083 O O . PRO A 1 141 ? 7.234 1.730 -9.784 1.00 88.06 141 PRO A O 1
ATOM 1086 N N . ALA A 1 142 ? 7.065 3.298 -8.182 1.00 87.06 142 ALA A N 1
ATOM 1087 C CA . ALA A 1 142 ? 7.510 4.410 -9.018 1.00 87.06 142 ALA A CA 1
ATOM 1088 C C . ALA A 1 142 ? 9.000 4.288 -9.377 1.00 87.06 142 ALA A C 1
ATOM 1090 O O . ALA A 1 142 ? 9.389 4.460 -10.532 1.00 87.06 142 ALA A O 1
ATOM 1091 N N . LEU A 1 143 ? 9.842 3.939 -8.396 1.00 87.25 143 LEU A N 1
ATOM 1092 C CA . LEU A 1 143 ? 11.285 3.779 -8.612 1.00 87.25 143 LEU A CA 1
ATOM 1093 C C . LEU A 1 143 ? 11.588 2.636 -9.582 1.00 87.25 143 LEU A C 1
ATOM 1095 O O . LEU A 1 143 ? 12.378 2.807 -10.508 1.00 87.25 143 LEU A O 1
ATOM 1099 N N . THR A 1 144 ? 10.927 1.490 -9.410 1.00 82.81 144 THR A N 1
ATOM 1100 C CA . THR A 1 144 ? 11.122 0.331 -10.294 1.00 82.81 144 THR A CA 1
ATOM 1101 C C . THR A 1 144 ? 10.595 0.575 -11.709 1.00 82.81 144 THR A C 1
ATOM 1103 O O . THR A 1 144 ? 11.252 0.181 -12.672 1.00 82.81 144 THR A O 1
ATOM 1106 N N . GLY A 1 145 ? 9.472 1.286 -11.862 1.00 76.12 145 GLY A N 1
ATOM 1107 C CA . GLY A 1 145 ? 8.954 1.689 -13.174 1.00 76.12 145 GLY A CA 1
ATOM 1108 C C . GLY A 1 145 ? 9.909 2.608 -13.945 1.00 76.12 145 GLY A C 1
ATOM 1109 O O . GLY A 1 145 ? 10.149 2.399 -15.136 1.00 76.12 145 GLY A O 1
ATOM 1110 N N . HIS A 1 146 ? 10.517 3.592 -13.278 1.00 74.88 146 HIS A N 1
ATOM 1111 C CA . HIS A 1 146 ? 11.490 4.485 -13.918 1.00 74.88 146 HIS A CA 1
ATOM 1112 C C . HIS A 1 146 ? 12.858 3.836 -14.165 1.00 74.88 146 HIS A C 1
ATOM 1114 O O . HIS A 1 146 ? 13.518 4.196 -15.141 1.00 74.88 146 HIS A O 1
ATOM 1120 N N . ALA A 1 147 ? 13.271 2.877 -13.331 1.00 68.81 147 ALA A N 1
ATOM 1121 C CA . ALA A 1 147 ? 14.476 2.082 -13.568 1.00 68.81 147 ALA A CA 1
ATOM 1122 C C . ALA A 1 147 ? 14.343 1.176 -14.806 1.00 68.81 147 ALA A C 1
ATOM 1124 O O . ALA A 1 147 ? 15.325 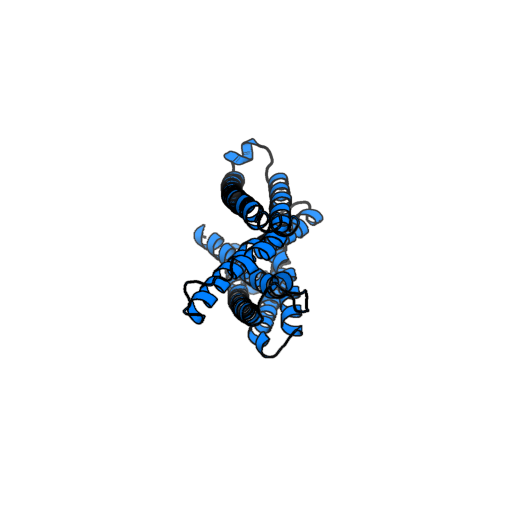0.951 -15.504 1.00 68.81 147 ALA A O 1
ATOM 1125 N N . ASN A 1 148 ? 13.121 0.746 -15.139 1.00 66.88 148 ASN A N 1
ATOM 1126 C CA . ASN A 1 148 ? 12.815 -0.024 -16.350 1.00 66.88 148 ASN A CA 1
ATOM 1127 C C . ASN A 1 148 ? 12.701 0.832 -17.633 1.00 66.88 148 ASN A C 1
ATOM 1129 O O . ASN A 1 148 ? 12.196 0.353 -18.645 1.00 66.88 148 ASN A O 1
ATOM 1133 N N . GLY A 1 149 ? 13.160 2.090 -17.613 1.00 59.69 149 GLY A N 1
ATOM 1134 C CA . GLY A 1 149 ? 13.249 2.926 -18.816 1.00 59.69 149 GLY A CA 1
ATOM 1135 C C . GLY A 1 149 ? 12.012 3.772 -19.126 1.00 59.69 149 GLY A C 1
ATOM 1136 O O . GLY A 1 149 ? 11.887 4.274 -20.238 1.00 59.69 149 GLY A O 1
ATOM 1137 N N . THR A 1 150 ? 11.098 3.978 -18.169 1.00 61.25 150 THR A N 1
ATOM 1138 C CA . THR A 1 150 ? 9.994 4.937 -18.358 1.00 61.25 150 THR A CA 1
ATOM 1139 C C . THR A 1 150 ? 10.558 6.366 -18.372 1.00 61.25 150 THR A C 1
ATOM 1141 O O . THR A 1 150 ? 10.852 6.945 -17.317 1.00 61.25 150 THR A O 1
ATOM 1144 N N . GLU A 1 151 ? 10.766 6.918 -19.570 1.00 57.12 151 GLU A N 1
ATOM 1145 C CA . GLU A 1 151 ? 11.259 8.281 -19.791 1.00 57.12 151 GLU A CA 1
ATOM 1146 C C . GLU A 1 151 ? 10.137 9.306 -19.556 1.00 57.12 151 GLU A C 1
ATOM 1148 O O . GLU A 1 151 ? 9.063 9.233 -20.148 1.00 57.12 151 GLU A O 1
ATOM 1153 N N . GLY A 1 152 ? 10.365 10.259 -18.649 1.00 64.62 152 GLY A N 1
ATOM 1154 C CA . GLY A 1 152 ? 9.388 11.282 -18.276 1.00 64.62 152 GLY A CA 1
ATOM 1155 C C . GLY A 1 152 ? 9.918 12.236 -17.203 1.00 64.62 152 GLY A C 1
ATOM 1156 O O . GLY A 1 152 ? 11.064 12.127 -16.758 1.00 64.62 152 GLY A O 1
ATOM 1157 N N . LEU A 1 153 ? 9.076 13.171 -16.753 1.00 76.31 153 LEU A N 1
ATOM 1158 C CA . LEU A 1 153 ? 9.381 14.122 -15.673 1.00 76.31 153 LEU A CA 1
ATOM 1159 C C . LEU A 1 153 ? 9.431 13.387 -14.317 1.00 76.31 153 LEU A C 1
ATOM 1161 O O . LEU A 1 153 ? 8.476 13.427 -13.537 1.00 76.31 153 LEU A O 1
ATOM 1165 N N . ARG A 1 154 ? 10.550 12.700 -14.035 1.00 81.12 154 ARG A N 1
ATOM 1166 C CA . ARG A 1 154 ? 10.765 11.885 -12.817 1.00 81.12 154 ARG A CA 1
ATOM 1167 C C . ARG A 1 154 ? 10.460 12.653 -11.527 1.00 81.12 154 ARG A C 1
ATOM 1169 O O . ARG A 1 154 ? 9.879 12.098 -10.600 1.00 81.12 154 ARG A O 1
ATOM 1176 N N . TRP A 1 155 ? 10.800 13.941 -11.495 1.00 83.69 155 TRP A N 1
ATOM 1177 C CA . TRP A 1 155 ? 10.596 14.822 -10.341 1.00 83.69 155 TRP A CA 1
ATOM 1178 C C . TRP A 1 155 ? 9.118 15.127 -10.039 1.00 83.69 155 TRP A C 1
ATOM 1180 O O . TRP A 1 155 ? 8.807 15.495 -8.912 1.00 83.69 155 TRP A O 1
ATOM 1190 N N . ILE A 1 156 ? 8.211 14.940 -11.006 1.00 85.31 156 ILE A N 1
ATOM 1191 C CA . ILE A 1 156 ? 6.753 15.023 -10.805 1.00 85.31 156 ILE A CA 1
ATOM 1192 C C . ILE A 1 156 ? 6.160 13.630 -10.589 1.00 85.31 156 ILE A C 1
ATOM 1194 O O . ILE A 1 156 ? 5.337 13.433 -9.696 1.00 85.31 156 ILE A O 1
ATOM 1198 N N . SER A 1 157 ? 6.574 12.667 -11.414 1.00 83.94 157 SER A N 1
ATOM 1199 C CA . SER A 1 157 ? 5.945 11.344 -11.479 1.00 83.94 157 SER A CA 1
ATOM 1200 C C . SER A 1 157 ? 6.165 10.549 -10.193 1.00 83.94 157 SER A C 1
ATOM 1202 O O . SER A 1 157 ? 5.209 10.021 -9.639 1.00 83.94 157 SER A O 1
ATOM 1204 N N . ILE A 1 158 ? 7.388 10.553 -9.644 1.00 89.81 158 ILE A N 1
ATOM 1205 C CA . ILE A 1 158 ? 7.706 9.795 -8.423 1.00 89.81 158 ILE A CA 1
ATOM 1206 C C . ILE A 1 158 ? 6.932 10.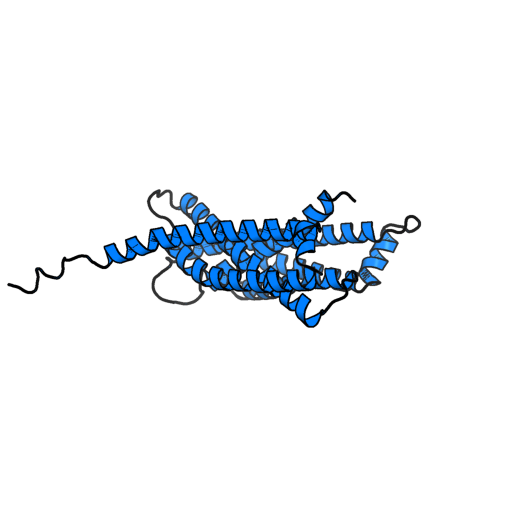327 -7.202 1.00 89.81 158 ILE A C 1
ATOM 1208 O O . ILE A 1 158 ? 6.280 9.524 -6.526 1.00 89.81 158 ILE A O 1
ATOM 1212 N N . PRO A 1 159 ? 6.931 11.644 -6.895 1.00 91.19 159 PRO A N 1
ATOM 1213 C CA . PRO A 1 159 ? 6.093 12.164 -5.815 1.00 91.19 159 PRO A CA 1
ATOM 1214 C C . PRO A 1 159 ? 4.596 11.969 -6.075 1.00 91.19 159 PRO A C 1
ATOM 1216 O O . PRO A 1 159 ? 3.856 11.664 -5.142 1.00 91.19 159 PRO A O 1
ATOM 1219 N N . GLY A 1 160 ? 4.151 12.116 -7.327 1.00 90.69 160 GLY A N 1
ATOM 1220 C CA . GLY A 1 160 ? 2.762 11.887 -7.724 1.00 90.69 160 GLY A CA 1
ATOM 1221 C C . GLY A 1 160 ? 2.300 10.460 -7.433 1.00 90.69 160 GLY A C 1
ATOM 1222 O O . GLY A 1 160 ? 1.252 10.276 -6.816 1.00 90.69 160 GLY A O 1
ATOM 1223 N N . ASP A 1 161 ? 3.108 9.465 -7.792 1.00 90.31 161 ASP A N 1
ATOM 1224 C CA . ASP A 1 161 ? 2.831 8.051 -7.541 1.00 90.31 161 ASP A CA 1
ATOM 1225 C C . ASP A 1 161 ? 2.874 7.712 -6.050 1.00 90.31 161 ASP A C 1
ATOM 1227 O O . ASP A 1 161 ? 1.982 7.021 -5.556 1.00 90.31 161 ASP A O 1
ATOM 1231 N N . LEU A 1 162 ? 3.851 8.245 -5.304 1.00 94.00 162 LEU A N 1
ATOM 1232 C CA . LEU A 1 162 ? 3.891 8.103 -3.846 1.00 94.00 162 LEU A CA 1
ATOM 1233 C C . LEU A 1 162 ? 2.601 8.636 -3.214 1.00 94.00 162 LEU A C 1
ATOM 1235 O O . LEU A 1 162 ? 1.976 7.946 -2.404 1.00 94.00 162 LEU A O 1
ATOM 1239 N N . LEU A 1 163 ? 2.193 9.854 -3.580 1.00 95.00 163 LEU A N 1
ATOM 1240 C CA . LEU A 1 163 ? 0.965 10.467 -3.078 1.00 95.00 163 LEU A CA 1
ATOM 1241 C C . LEU A 1 163 ? -0.265 9.650 -3.481 1.00 95.00 163 LEU A C 1
ATOM 1243 O O . LEU A 1 163 ? -1.145 9.434 -2.649 1.00 95.00 163 LEU A O 1
ATOM 1247 N N . HIS A 1 164 ? -0.308 9.144 -4.714 1.00 93.56 164 HIS A N 1
ATOM 1248 C CA . HIS A 1 164 ? -1.403 8.315 -5.208 1.00 93.56 164 HIS A CA 1
ATOM 1249 C C . HIS A 1 164 ? -1.530 7.005 -4.423 1.00 93.56 164 HIS A C 1
ATOM 1251 O O . HIS A 1 164 ? -2.606 6.681 -3.924 1.00 93.56 164 HIS A O 1
ATOM 1257 N N . VAL A 1 165 ? -0.433 6.256 -4.280 1.00 94.25 165 VAL A N 1
ATOM 1258 C CA . VAL A 1 165 ? -0.399 4.977 -3.554 1.00 94.25 165 VAL A CA 1
ATOM 1259 C C . VAL A 1 165 ? -0.722 5.186 -2.078 1.00 94.25 165 VAL A C 1
ATOM 1261 O O . VAL A 1 165 ? -1.514 4.431 -1.516 1.00 94.25 165 VAL A O 1
ATOM 1264 N N . SER A 1 166 ? -0.175 6.238 -1.466 1.00 95.62 166 SER A N 1
ATOM 1265 C CA . SER A 1 166 ? -0.448 6.577 -0.066 1.00 95.62 166 SER A CA 1
ATOM 1266 C C . SER A 1 166 ? -1.917 6.932 0.143 1.00 95.62 166 SER A C 1
ATOM 1268 O O . SER A 1 166 ? -2.564 6.395 1.038 1.00 95.62 166 SER A O 1
ATOM 1270 N N . ALA A 1 167 ? -2.483 7.780 -0.717 1.00 95.00 167 ALA A N 1
ATOM 1271 C CA . ALA A 1 167 ? -3.887 8.163 -0.640 1.00 95.00 167 ALA A CA 1
ATOM 1272 C C . ALA A 1 167 ? -4.829 6.973 -0.897 1.00 95.00 167 ALA A C 1
ATOM 1274 O O . ALA A 1 167 ? -5.825 6.813 -0.189 1.00 95.00 167 ALA A O 1
ATOM 1275 N N . ALA A 1 168 ? -4.484 6.087 -1.839 1.00 94.00 168 ALA A N 1
ATOM 1276 C CA . ALA A 1 168 ? -5.212 4.840 -2.074 1.00 94.00 168 ALA A CA 1
ATOM 1277 C C . ALA A 1 168 ? -5.158 3.927 -0.845 1.00 94.00 168 ALA A C 1
ATOM 1279 O O . ALA A 1 168 ? -6.181 3.379 -0.439 1.00 94.00 168 ALA A O 1
ATOM 1280 N N . GLY A 1 169 ? -3.978 3.796 -0.234 1.00 95.62 169 GLY A N 1
ATOM 1281 C CA . GLY A 1 169 ? -3.764 3.012 0.975 1.00 95.62 169 GLY A CA 1
ATOM 1282 C C . GLY A 1 169 ? -4.555 3.545 2.165 1.00 95.62 169 GLY A C 1
ATOM 1283 O O . GLY A 1 169 ? -5.248 2.775 2.823 1.00 95.62 169 GLY A O 1
ATOM 1284 N N . VAL A 1 170 ? -4.515 4.856 2.416 1.00 95.00 170 VAL A N 1
ATOM 1285 C CA . VAL A 1 170 ? -5.289 5.502 3.490 1.00 95.00 170 VAL A CA 1
ATOM 1286 C C . VAL A 1 170 ? -6.788 5.299 3.279 1.00 95.00 170 VAL A C 1
ATOM 1288 O O . VAL A 1 170 ? -7.504 4.960 4.220 1.00 95.00 170 VAL A O 1
ATOM 1291 N N . TRP A 1 171 ? -7.272 5.473 2.049 1.00 93.81 171 TRP A N 1
ATOM 1292 C CA . TRP A 1 171 ? -8.693 5.361 1.740 1.00 93.81 171 TRP A CA 1
ATOM 1293 C C . TRP A 1 171 ? -9.202 3.915 1.806 1.00 93.81 171 TRP A C 1
ATOM 1295 O O . TRP A 1 171 ? -10.101 3.611 2.589 1.00 93.81 171 TRP A O 1
ATOM 1305 N N . ILE A 1 172 ? -8.608 3.008 1.025 1.00 93.75 172 ILE A N 1
ATOM 1306 C CA . ILE A 1 172 ? -9.040 1.604 0.935 1.00 93.75 172 ILE A CA 1
ATOM 1307 C C . ILE A 1 172 ? -8.677 0.850 2.219 1.00 93.75 172 ILE A C 1
ATOM 1309 O O . ILE A 1 172 ? -9.492 0.098 2.759 1.00 93.75 172 ILE A O 1
ATOM 1313 N N . GLY A 1 173 ? -7.468 1.062 2.739 1.00 95.12 173 GLY A N 1
ATOM 1314 C CA . GLY A 1 173 ? -6.995 0.439 3.973 1.00 95.12 173 GLY A CA 1
ATOM 1315 C C . GLY A 1 173 ? -7.747 0.951 5.198 1.00 95.12 173 GLY A C 1
ATOM 1316 O O . GLY A 1 173 ? -8.128 0.150 6.050 1.00 95.12 173 GLY A O 1
ATOM 1317 N N . GLY A 1 174 ? -8.031 2.256 5.267 1.00 93.50 174 GLY A N 1
ATOM 1318 C CA . GLY A 1 174 ? -8.864 2.842 6.317 1.00 93.50 174 GLY A CA 1
ATOM 1319 C C . GLY A 1 174 ? -10.298 2.311 6.288 1.00 93.50 174 GLY A C 1
ATOM 1320 O O . GLY A 1 174 ? -10.818 1.920 7.330 1.00 93.50 174 GLY A O 1
ATOM 1321 N N . LEU A 1 175 ? -10.912 2.191 5.104 1.00 92.94 175 LEU A N 1
ATOM 1322 C CA . LEU A 1 175 ? -12.239 1.581 4.968 1.00 92.94 175 LEU A CA 1
ATOM 1323 C C . LEU A 1 175 ? -12.228 0.112 5.414 1.00 92.94 175 LEU A C 1
ATOM 1325 O O . LEU A 1 175 ? -13.108 -0.320 6.156 1.00 92.94 175 LEU A O 1
ATOM 1329 N N . THR A 1 176 ? -11.206 -0.642 5.003 1.00 94.75 176 THR A N 1
ATOM 1330 C CA . THR A 1 176 ? -11.019 -2.043 5.412 1.00 94.75 176 THR A CA 1
ATOM 1331 C C . THR A 1 176 ? -10.908 -2.158 6.929 1.00 94.75 176 THR A C 1
ATOM 1333 O O . THR A 1 176 ? -11.524 -3.040 7.523 1.00 94.75 176 THR A O 1
ATOM 1336 N N . LEU A 1 177 ? -10.174 -1.247 7.572 1.00 94.56 177 LEU A N 1
ATOM 1337 C CA . LEU A 1 177 ? -10.092 -1.192 9.024 1.00 94.56 177 LEU A CA 1
ATOM 1338 C C . LEU A 1 177 ? -11.467 -0.943 9.652 1.00 94.56 177 LEU A C 1
ATOM 1340 O O . LEU A 1 177 ? -11.854 -1.718 10.515 1.00 94.56 177 LEU A O 1
ATOM 1344 N N . VAL A 1 178 ? -12.211 0.080 9.214 1.00 91.81 178 VAL A N 1
ATOM 1345 C CA . VAL A 1 178 ? -13.542 0.398 9.770 1.00 91.81 178 VAL A CA 1
ATOM 1346 C C . VAL A 1 178 ? -14.472 -0.816 9.697 1.00 91.81 178 VAL A C 1
ATOM 1348 O O . VAL A 1 178 ? -15.072 -1.196 10.701 1.00 91.81 178 VAL A O 1
ATOM 1351 N N . LEU A 1 179 ? -14.539 -1.471 8.534 1.00 93.69 179 LEU A N 1
ATOM 1352 C CA . LEU A 1 179 ? -15.393 -2.644 8.324 1.00 93.69 179 LEU A CA 1
ATOM 1353 C C . LEU A 1 179 ? -14.965 -3.845 9.177 1.00 93.69 179 LEU A C 1
ATOM 1355 O O . LEU A 1 179 ? -15.809 -4.569 9.705 1.00 93.69 179 LEU A O 1
ATOM 1359 N N . LEU A 1 180 ? -13.658 -4.072 9.326 1.00 95.00 180 LEU A N 1
ATOM 1360 C CA . LEU A 1 180 ? -13.149 -5.182 10.130 1.00 95.00 180 LEU A CA 1
ATOM 1361 C C . LEU A 1 180 ? -13.223 -4.911 11.634 1.00 95.00 180 LEU A C 1
ATOM 1363 O O . LEU A 1 180 ? -13.408 -5.864 12.392 1.00 95.00 180 LEU A O 1
ATOM 1367 N N . SER A 1 181 ? -13.099 -3.655 12.069 1.00 91.88 181 SER A N 1
ATOM 1368 C CA . SER A 1 181 ? -13.352 -3.234 13.450 1.00 91.88 181 SER A CA 1
ATOM 1369 C C . SER A 1 181 ? -14.799 -3.506 13.828 1.00 91.88 181 SER A C 1
ATOM 1371 O O . SER A 1 181 ? -15.039 -4.189 14.819 1.00 91.88 181 SER A O 1
ATOM 1373 N N . GLU A 1 182 ? -15.745 -3.080 12.988 1.00 91.44 182 GLU A N 1
ATOM 1374 C CA . GLU A 1 182 ? -17.171 -3.364 13.165 1.00 91.44 182 GLU A CA 1
ATOM 1375 C C . GLU A 1 182 ? -17.450 -4.874 13.203 1.00 91.44 182 GLU A C 1
ATOM 1377 O O . GLU A 1 182 ? -18.084 -5.385 14.124 1.00 91.44 182 GLU A O 1
ATOM 1382 N N . HIS A 1 183 ? -16.906 -5.630 12.245 1.00 92.00 183 HIS A N 1
ATOM 1383 C CA . HIS A 1 183 ? -17.075 -7.084 12.220 1.00 92.00 183 HIS A CA 1
ATOM 1384 C C . HIS A 1 183 ? -16.502 -7.768 13.472 1.00 92.00 183 HIS A C 1
ATOM 1386 O O . HIS A 1 183 ? -17.087 -8.719 13.996 1.00 92.00 183 HIS A O 1
ATOM 1392 N N . SER A 1 184 ? -15.341 -7.309 13.943 1.00 90.88 184 SER A N 1
ATOM 1393 C CA . SER A 1 184 ? -14.681 -7.865 15.128 1.00 90.88 184 SER A CA 1
ATOM 1394 C C . SER A 1 184 ? -15.434 -7.518 16.409 1.00 90.88 184 SER A C 1
ATOM 1396 O O . SER A 1 184 ? -15.509 -8.359 17.303 1.00 90.88 184 SER A O 1
ATOM 1398 N N . TRP A 1 185 ? -16.016 -6.320 16.477 1.00 89.06 185 TRP A N 1
ATOM 1399 C CA . TRP A 1 185 ? -16.879 -5.883 17.568 1.00 89.06 185 TRP A CA 1
ATOM 1400 C C . TRP A 1 185 ? -18.153 -6.717 17.661 1.00 89.06 185 TRP A C 1
ATOM 1402 O O . TRP A 1 185 ? -18.406 -7.315 18.703 1.00 89.06 185 TRP A O 1
ATOM 1412 N N . ASN A 1 186 ? -18.882 -6.869 16.553 1.00 88.00 186 ASN A N 1
ATOM 1413 C CA . ASN A 1 186 ? -20.135 -7.632 16.520 1.00 88.00 186 ASN A CA 1
ATOM 1414 C C . ASN A 1 186 ? -19.932 -9.101 16.926 1.00 88.00 186 ASN A C 1
ATOM 1416 O O . ASN A 1 186 ? -20.808 -9.711 17.536 1.00 88.00 186 ASN A O 1
ATOM 1420 N N . LYS A 1 187 ? -18.748 -9.669 16.655 1.00 87.38 187 LYS A N 1
ATOM 1421 C CA . LYS A 1 187 ? -18.369 -11.006 17.140 1.00 87.38 187 LYS A CA 1
ATOM 1422 C C . LYS A 1 187 ? -18.076 -11.074 18.640 1.00 87.38 187 LYS A C 1
ATOM 1424 O O . LYS A 1 187 ? -18.286 -12.129 19.229 1.00 87.38 187 LYS A O 1
ATOM 1429 N N . GLN A 1 188 ? -17.546 -10.009 19.240 1.00 84.38 188 GLN A N 1
ATOM 1430 C CA . GLN A 1 188 ? -17.167 -9.983 20.659 1.00 84.38 188 GLN A CA 1
ATOM 1431 C C . GLN A 1 188 ? -18.325 -9.569 21.567 1.00 84.38 188 GLN A C 1
ATOM 1433 O O . GLN A 1 188 ? -18.533 -10.193 22.602 1.00 84.38 188 GLN A O 1
ATOM 1438 N N . ALA A 1 189 ? -19.071 -8.533 21.181 1.00 74.56 189 ALA A N 1
ATOM 1439 C CA . ALA A 1 189 ? -20.080 -7.910 22.028 1.00 74.56 189 ALA A CA 1
ATOM 1440 C C . ALA A 1 189 ? -21.328 -8.783 22.232 1.00 74.56 189 ALA A C 1
ATOM 1442 O O . ALA A 1 189 ? -22.029 -8.590 23.220 1.00 74.56 189 ALA A O 1
ATOM 1443 N N . GLN A 1 190 ? -21.629 -9.709 21.306 1.00 64.81 190 GLN A N 1
ATOM 1444 C CA . GLN A 1 190 ? -22.868 -10.515 21.281 1.00 64.81 190 GLN A CA 1
ATOM 1445 C C . GLN A 1 190 ? -24.161 -9.686 21.455 1.00 64.81 190 GLN A C 1
ATOM 1447 O O . GLN A 1 190 ? -25.217 -10.235 21.751 1.00 64.81 190 GLN A O 1
ATOM 1452 N N . SER A 1 191 ? -24.081 -8.368 21.257 1.00 64.44 191 SER A N 1
ATOM 1453 C CA . SER A 1 191 ? -25.173 -7.418 21.418 1.00 64.44 191 SER A CA 1
ATOM 1454 C C . SER A 1 191 ? -25.555 -6.892 20.034 1.00 64.44 191 SER A C 1
ATOM 1456 O O . SER A 1 191 ? -24.736 -6.206 19.418 1.00 64.44 191 SER A O 1
ATOM 1458 N N . PRO A 1 192 ? -26.747 -7.228 19.508 1.00 65.31 192 PRO A N 1
ATOM 1459 C CA . PRO A 1 192 ? -27.175 -6.821 18.166 1.00 65.31 192 PRO A CA 1
ATOM 1460 C C . PRO A 1 192 ? -27.381 -5.309 18.013 1.00 65.31 192 PRO A C 1
ATOM 1462 O O . PRO A 1 192 ? -27.360 -4.804 16.893 1.00 65.31 192 PRO A O 1
ATOM 1465 N N . ASP A 1 193 ? -27.579 -4.599 19.125 1.00 70.62 193 ASP A N 1
ATOM 1466 C CA . ASP A 1 193 ? -28.098 -3.229 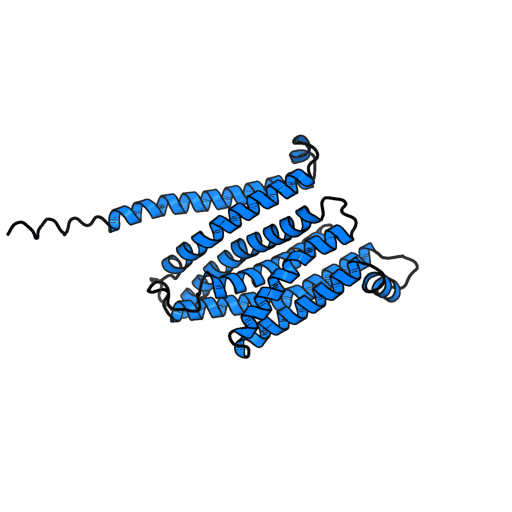19.118 1.00 70.62 193 ASP A CA 1
ATOM 1467 C C . ASP A 1 193 ? -27.003 -2.150 19.120 1.00 70.62 193 ASP A C 1
ATOM 1469 O O . ASP A 1 193 ? -27.310 -0.962 19.027 1.00 70.62 193 ASP A O 1
ATOM 1473 N N . TYR A 1 194 ? -25.720 -2.531 19.216 1.00 75.38 194 TYR A N 1
ATOM 1474 C CA . TYR A 1 194 ? -24.615 -1.576 19.340 1.00 75.38 194 TYR A CA 1
ATOM 1475 C C . TYR A 1 194 ? -23.538 -1.755 18.262 1.00 75.38 194 TYR A C 1
ATOM 1477 O O . TYR A 1 194 ? -22.864 -2.782 18.209 1.00 75.38 194 TYR A O 1
ATOM 1485 N N . THR A 1 195 ? -23.329 -0.712 17.454 1.00 84.69 195 THR A N 1
ATOM 1486 C CA . THR A 1 195 ? -22.377 -0.654 16.329 1.00 84.69 195 THR A CA 1
ATOM 1487 C C . THR A 1 195 ? 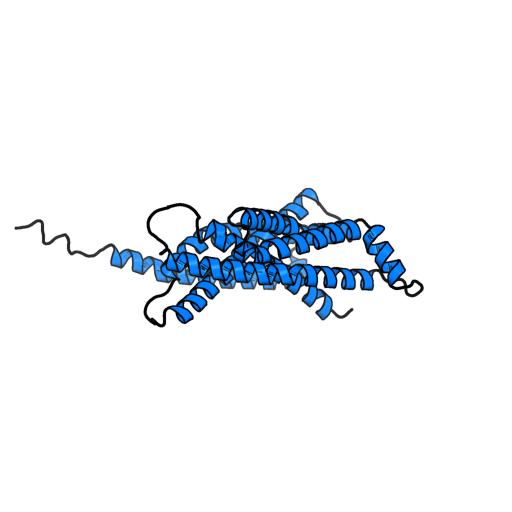-21.284 0.397 16.570 1.00 84.69 195 THR A C 1
ATOM 1489 O O . THR A 1 195 ? -21.540 1.438 17.173 1.00 84.69 195 THR A O 1
ATOM 1492 N N . LEU A 1 196 ? -20.071 0.161 16.057 1.00 83.56 196 LEU A N 1
ATOM 1493 C CA . LEU A 1 196 ? -18.954 1.117 16.082 1.00 83.56 196 LEU A CA 1
ATOM 1494 C C . LEU A 1 196 ? -19.038 2.169 14.969 1.00 83.56 196 LEU A C 1
ATOM 1496 O O . LEU A 1 196 ? -18.308 3.164 14.990 1.00 83.56 196 LEU A O 1
ATOM 1500 N N . LEU A 1 197 ? -19.889 1.956 13.963 1.00 86.31 197 LEU A N 1
ATOM 1501 C CA . LEU A 1 197 ? -19.949 2.813 12.778 1.00 86.31 197 LEU A CA 1
ATOM 1502 C C . LEU A 1 197 ? -20.243 4.295 13.085 1.00 86.31 197 LEU A C 1
ATOM 1504 O O . LEU A 1 197 ? -19.574 5.134 12.476 1.00 86.31 197 LEU A O 1
ATOM 1508 N N . PRO A 1 198 ? -21.150 4.665 14.015 1.00 82.81 198 PRO A N 1
ATOM 1509 C CA . PRO A 1 198 ? -21.397 6.067 14.362 1.00 82.81 198 PRO A CA 1
ATOM 1510 C C . PRO A 1 198 ? -20.156 6.791 14.900 1.00 82.81 198 PRO A C 1
ATOM 1512 O O . PRO A 1 198 ? -20.019 7.994 14.698 1.00 82.81 198 PRO A O 1
ATOM 1515 N N . GLU A 1 199 ? -19.232 6.064 15.534 1.00 80.25 199 GLU A N 1
ATOM 1516 C CA . GLU A 1 199 ? -17.978 6.619 16.047 1.00 80.25 199 GLU A CA 1
ATOM 1517 C C . GLU A 1 199 ? -16.881 6.656 14.968 1.00 80.25 199 GLU A C 1
ATOM 1519 O O . GLU A 1 199 ? -16.180 7.658 14.812 1.00 80.25 199 GLU A O 1
ATOM 1524 N N . LEU A 1 200 ? -16.736 5.579 14.187 1.00 83.88 200 LEU A N 1
ATOM 1525 C CA . LEU A 1 200 ? -15.638 5.423 13.226 1.00 83.88 200 LEU A CA 1
ATOM 1526 C C . LEU A 1 200 ? -15.864 6.170 11.904 1.00 83.88 200 LEU A C 1
ATOM 1528 O O . LEU A 1 200 ? -14.919 6.720 11.331 1.00 83.88 200 LEU A O 1
ATOM 1532 N N . VAL A 1 201 ? -17.102 6.198 11.398 1.00 86.12 201 VAL A N 1
ATOM 1533 C CA . VAL A 1 201 ? -17.422 6.762 10.075 1.00 86.12 201 VAL A CA 1
ATOM 1534 C C . VAL A 1 201 ? -17.156 8.270 9.995 1.00 86.12 201 VAL A C 1
ATOM 1536 O O . VAL A 1 201 ? -16.551 8.686 8.999 1.00 86.12 201 VAL A O 1
ATOM 1539 N N . PRO A 1 202 ? -17.523 9.114 10.984 1.00 82.56 202 PRO A N 1
ATOM 1540 C CA . PRO A 1 202 ? -17.230 10.547 10.922 1.00 82.56 202 PRO A CA 1
ATOM 1541 C C . PRO A 1 202 ? -15.728 10.849 10.885 1.00 82.56 202 PRO A C 1
ATOM 1543 O O . PRO A 1 202 ? -15.292 11.704 10.112 1.00 82.56 202 PRO A O 1
ATOM 1546 N N . VAL A 1 203 ? -14.927 10.126 11.676 1.00 83.50 203 VAL A N 1
ATOM 1547 C CA . VAL A 1 203 ? -13.467 10.302 11.713 1.00 83.50 203 VAL A CA 1
ATOM 1548 C C . VAL A 1 203 ? -12.846 9.836 10.397 1.00 83.50 203 VAL A C 1
ATOM 1550 O O . VAL A 1 203 ? -12.099 10.590 9.774 1.00 83.50 203 VAL A O 1
ATOM 1553 N N . PHE A 1 204 ? -13.224 8.646 9.913 1.00 86.62 204 PHE A N 1
ATOM 1554 C CA . PHE A 1 204 ? -12.775 8.138 8.616 1.00 86.62 204 PHE A CA 1
ATOM 1555 C C . PHE A 1 204 ? -13.129 9.091 7.473 1.00 86.62 204 PHE A C 1
ATOM 1557 O O . PHE A 1 204 ? -12.276 9.377 6.639 1.00 86.62 204 PHE A O 1
ATOM 1564 N N . SER A 1 205 ? -14.341 9.650 7.461 1.00 85.38 205 SER A N 1
ATOM 1565 C CA . SER A 1 205 ? -14.792 10.558 6.398 1.00 85.38 205 SER A CA 1
ATOM 1566 C C . SER A 1 205 ? -13.923 11.817 6.292 1.00 85.38 205 SER A C 1
ATOM 1568 O O . SER A 1 205 ? -13.591 12.237 5.183 1.00 85.38 205 SER A O 1
ATOM 1570 N N . ARG A 1 206 ? -13.479 12.386 7.425 1.00 85.94 206 ARG A N 1
ATOM 1571 C CA . ARG A 1 206 ? -12.584 13.563 7.448 1.00 85.94 206 ARG A CA 1
ATOM 1572 C C . ARG A 1 206 ? -11.209 13.285 6.836 1.00 85.94 206 ARG A C 1
ATOM 1574 O O . ARG A 1 206 ? -10.586 14.202 6.316 1.00 85.94 206 ARG A O 1
ATOM 1581 N N . ILE A 1 207 ? -10.749 12.036 6.889 1.00 88.69 207 ILE A N 1
ATOM 1582 C CA . ILE A 1 207 ? -9.454 11.598 6.344 1.00 88.69 207 ILE A CA 1
ATOM 1583 C C . ILE A 1 207 ? -9.608 11.136 4.888 1.00 88.69 207 ILE A C 1
ATOM 1585 O O . ILE A 1 207 ? -8.773 11.435 4.034 1.00 88.69 207 ILE A O 1
ATOM 1589 N N . ALA A 1 208 ? -10.694 10.420 4.599 1.00 86.69 208 ALA A N 1
ATOM 1590 C CA . ALA A 1 208 ? -10.992 9.866 3.288 1.00 86.69 208 ALA A CA 1
ATOM 1591 C C . ALA A 1 208 ? -11.218 10.961 2.241 1.00 86.69 208 ALA A C 1
ATOM 1593 O O . ALA A 1 208 ? -10.753 10.813 1.115 1.00 86.69 208 ALA A O 1
ATOM 1594 N N . LEU A 1 209 ? -11.881 12.068 2.595 1.00 86.75 209 LEU A N 1
ATOM 1595 C CA . LEU A 1 209 ? -12.158 13.158 1.652 1.00 86.75 209 LEU A CA 1
ATOM 1596 C C . LEU A 1 209 ? -10.871 13.781 1.065 1.00 86.75 209 LEU A C 1
ATOM 1598 O O . LEU A 1 209 ? -10.729 13.761 -0.161 1.00 86.75 209 LEU A O 1
ATOM 1602 N N . PRO A 1 210 ? -9.892 14.254 1.867 1.00 91.00 210 PRO A N 1
ATOM 1603 C CA . PRO A 1 210 ? -8.598 14.695 1.343 1.00 91.00 210 PRO A CA 1
ATOM 1604 C C . PRO A 1 210 ? -7.863 13.616 0.541 1.00 91.00 210 PRO A C 1
ATOM 1606 O O . PRO A 1 210 ? -7.312 13.919 -0.516 1.00 91.00 210 PRO A O 1
ATOM 1609 N N . ALA A 1 211 ? -7.879 12.357 0.997 1.00 91.38 211 ALA A N 1
ATOM 1610 C CA . ALA A 1 211 ? -7.238 11.257 0.277 1.00 91.38 211 ALA A CA 1
ATOM 1611 C C . ALA A 1 211 ? -7.848 11.064 -1.123 1.00 91.38 211 ALA A C 1
ATOM 1613 O O . ALA A 1 211 ? -7.121 10.935 -2.106 1.00 91.38 211 ALA A O 1
ATOM 1614 N N . VAL A 1 212 ? -9.174 11.126 -1.249 1.00 88.88 212 VAL A N 1
ATOM 1615 C CA . VAL A 1 212 ? -9.855 11.041 -2.547 1.00 88.88 212 VAL A CA 1
ATOM 1616 C C . VAL A 1 212 ? -9.511 12.232 -3.443 1.00 88.88 212 VAL A C 1
ATOM 1618 O O . VAL A 1 212 ? -9.267 12.036 -4.632 1.00 88.88 212 VAL A O 1
ATOM 1621 N N . ILE A 1 213 ? -9.409 13.450 -2.901 1.00 88.44 213 ILE A N 1
ATOM 1622 C CA . ILE A 1 213 ? -8.961 14.620 -3.676 1.00 88.44 213 ILE A CA 1
ATOM 1623 C C . ILE A 1 213 ? -7.542 14.396 -4.214 1.00 88.44 213 ILE A C 1
ATOM 1625 O O . ILE A 1 213 ? -7.301 14.582 -5.407 1.00 88.44 213 ILE A O 1
ATOM 1629 N N . VAL A 1 214 ? -6.614 13.934 -3.370 1.00 93.44 214 VAL A N 1
ATOM 1630 C CA . VAL A 1 214 ? -5.243 13.608 -3.792 1.00 93.44 214 VAL A CA 1
ATOM 1631 C C . VAL A 1 214 ? -5.244 12.523 -4.870 1.00 93.44 214 VAL A C 1
ATOM 1633 O O . VAL A 1 214 ? -4.530 12.664 -5.862 1.00 93.44 214 VAL A O 1
ATOM 1636 N N . LEU A 1 215 ? -6.070 11.480 -4.738 1.00 89.62 215 LEU A N 1
ATOM 1637 C CA . LEU A 1 215 ? -6.220 10.430 -5.754 1.00 89.62 215 LEU A CA 1
ATOM 1638 C C . LEU A 1 215 ? -6.707 10.967 -7.098 1.00 89.62 215 LEU A C 1
ATOM 1640 O O . LEU A 1 215 ? -6.182 10.562 -8.136 1.00 89.62 215 LEU A O 1
ATOM 1644 N N . LEU A 1 216 ? -7.692 11.867 -7.084 1.00 85.75 216 LEU A N 1
ATOM 1645 C CA . LEU A 1 216 ? -8.215 12.497 -8.293 1.00 85.75 216 LEU A CA 1
ATOM 1646 C C . LEU A 1 216 ? -7.148 13.364 -8.964 1.00 85.75 216 LEU A C 1
ATOM 1648 O O . LEU A 1 216 ? -6.935 13.233 -10.168 1.00 85.75 216 LEU A O 1
ATOM 1652 N N . LEU A 1 217 ? -6.437 14.196 -8.198 1.00 89.06 217 LEU A N 1
ATOM 1653 C CA . LEU A 1 217 ? -5.389 15.075 -8.727 1.00 89.06 217 LEU A CA 1
ATOM 1654 C C . LEU A 1 217 ? -4.215 14.280 -9.305 1.00 89.06 217 LEU A C 1
ATOM 1656 O O . LEU A 1 217 ? -3.842 14.472 -10.459 1.00 89.06 217 LEU A O 1
ATOM 1660 N N . THR A 1 218 ? -3.667 13.345 -8.529 1.00 89.19 218 THR A N 1
ATOM 1661 C CA . THR A 1 218 ? -2.533 12.510 -8.958 1.00 89.19 218 THR A CA 1
ATOM 1662 C C . THR A 1 218 ? -2.917 11.556 -10.088 1.00 89.19 218 THR A C 1
ATOM 1664 O O . THR A 1 218 ? -2.139 11.365 -11.016 1.00 89.19 218 THR A O 1
ATOM 1667 N N . GLY A 1 219 ? -4.136 11.009 -10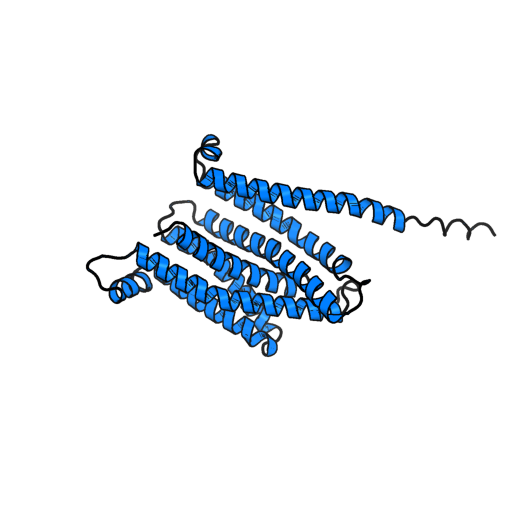.075 1.00 84.38 219 GLY A N 1
ATOM 1668 C CA . GLY A 1 219 ? -4.655 10.184 -11.166 1.00 84.38 219 GLY A CA 1
ATOM 1669 C C . GLY A 1 219 ? -4.855 10.975 -12.460 1.00 84.38 219 GLY A C 1
ATOM 1670 O O . GLY A 1 219 ? -4.512 10.483 -13.532 1.00 84.38 219 GLY A O 1
ATOM 1671 N N . THR A 1 220 ? -5.349 12.213 -12.363 1.00 83.12 220 THR A N 1
ATOM 1672 C CA . THR A 1 220 ? -5.488 13.123 -13.514 1.00 83.12 220 THR A CA 1
ATOM 1673 C C . THR A 1 220 ? -4.124 13.516 -14.066 1.00 83.12 220 THR A C 1
ATOM 1675 O O . THR A 1 220 ? -3.923 13.499 -15.277 1.00 83.12 220 THR A O 1
ATOM 1678 N N . LEU A 1 221 ? -3.162 13.804 -13.189 1.00 84.00 221 LEU A N 1
ATOM 1679 C CA . LEU A 1 221 ? -1.786 14.100 -13.571 1.00 84.00 221 LEU A CA 1
ATOM 1680 C C . LEU A 1 221 ? -1.128 12.910 -14.285 1.00 84.00 221 LEU A C 1
ATOM 1682 O O . LEU A 1 221 ? -0.540 13.082 -15.348 1.00 84.00 221 LEU A O 1
ATOM 1686 N N . ALA A 1 222 ? -1.277 11.696 -13.749 1.00 81.50 222 ALA A N 1
ATOM 1687 C CA . ALA A 1 222 ? -0.772 10.484 -14.387 1.00 81.50 222 ALA A CA 1
ATOM 1688 C C . ALA A 1 222 ? -1.413 10.262 -15.765 1.00 81.50 222 ALA A C 1
ATOM 1690 O O . ALA A 1 222 ? -0.702 9.982 -16.730 1.00 81.50 222 ALA A O 1
ATOM 1691 N N . ALA A 1 223 ? -2.733 10.451 -15.870 1.00 78.56 223 ALA A N 1
ATOM 1692 C CA . ALA A 1 223 ? -3.466 10.368 -17.127 1.00 78.56 223 ALA A CA 1
ATOM 1693 C C . ALA A 1 223 ? -2.950 11.387 -18.154 1.00 78.56 223 ALA A C 1
ATOM 1695 O O . ALA A 1 223 ? -2.679 11.015 -19.291 1.00 78.56 223 ALA A O 1
ATOM 1696 N N . TRP A 1 224 ? -2.749 12.639 -17.737 1.00 80.94 224 TRP A N 1
ATOM 1697 C CA . TRP A 1 224 ? -2.202 13.705 -18.577 1.00 80.94 224 TRP A CA 1
ATOM 1698 C C . TRP A 1 224 ? -0.800 13.380 -19.102 1.00 80.94 224 TRP A C 1
ATOM 1700 O O . TRP A 1 224 ? -0.493 13.662 -20.254 1.00 80.94 224 TRP A O 1
ATOM 1710 N N . MET A 1 225 ? 0.049 12.760 -18.278 1.00 79.00 225 MET A N 1
ATOM 1711 C CA . MET A 1 225 ? 1.408 12.387 -18.686 1.00 79.00 225 MET A CA 1
ATOM 1712 C C . MET A 1 225 ? 1.451 11.192 -19.651 1.00 79.00 225 MET A C 1
ATOM 1714 O O . MET A 1 225 ? 2.380 11.101 -20.446 1.00 79.00 225 MET A O 1
ATOM 1718 N N . HIS A 1 226 ? 0.477 10.278 -19.591 1.00 74.00 226 HIS A N 1
ATOM 1719 C CA . HIS A 1 226 ? 0.486 9.040 -20.384 1.00 74.00 226 HIS A CA 1
ATOM 1720 C C . HIS A 1 226 ? -0.398 9.093 -21.638 1.00 74.00 226 HIS A C 1
ATOM 1722 O O . HIS A 1 226 ? -0.209 8.297 -22.559 1.00 74.00 226 HIS A O 1
ATOM 1728 N N . LEU A 1 227 ? -1.382 9.992 -21.690 1.00 74.75 227 LEU A N 1
ATOM 1729 C CA . LEU A 1 227 ? -2.301 10.115 -22.820 1.00 74.75 227 LEU A CA 1
ATOM 1730 C C . LEU A 1 227 ? -1.857 11.240 -23.751 1.00 74.75 227 LEU A C 1
ATOM 1732 O O . LEU A 1 227 ? -1.857 12.408 -23.383 1.00 74.75 227 LEU A O 1
ATOM 1736 N N . SER A 1 228 ? -1.564 10.892 -25.001 1.00 73.06 228 SER A N 1
ATOM 1737 C CA . SER A 1 228 ? -1.200 11.859 -26.042 1.00 73.06 228 SER A CA 1
ATOM 1738 C C . SER A 1 228 ? -2.394 12.646 -26.603 1.00 73.06 228 SER A C 1
ATOM 1740 O O . SER A 1 228 ? -2.204 13.675 -27.245 1.00 73.06 228 SER A O 1
ATOM 1742 N N . SER A 1 229 ? -3.629 12.169 -26.407 1.00 74.81 229 SER A N 1
ATOM 1743 C CA . SER A 1 229 ? -4.863 12.816 -26.882 1.00 74.81 229 SER A CA 1
ATOM 1744 C C . SER A 1 229 ? -6.116 12.250 -26.197 1.00 74.81 229 SER A C 1
ATOM 1746 O O . SER A 1 229 ? -6.093 11.146 -25.655 1.00 74.81 229 SER A O 1
ATOM 1748 N N . LEU A 1 230 ? -7.251 12.963 -26.268 1.00 70.75 230 LEU A N 1
ATOM 1749 C CA . LEU A 1 230 ? -8.540 12.465 -25.755 1.00 70.75 230 LEU A CA 1
ATOM 1750 C C . LEU A 1 230 ? -9.033 11.207 -26.489 1.00 70.75 230 LEU A C 1
ATOM 1752 O O . LEU A 1 230 ? -9.704 10.373 -25.891 1.00 70.75 230 LEU A O 1
ATOM 1756 N N . SER A 1 231 ? -8.695 11.025 -27.768 1.00 72.38 231 SER A N 1
ATOM 1757 C CA . SER A 1 231 ? -9.045 9.798 -28.496 1.00 72.38 231 SER A CA 1
ATOM 1758 C C . SER A 1 231 ? -8.283 8.580 -27.958 1.00 72.38 231 SER A C 1
ATOM 1760 O O . SER A 1 231 ? -8.813 7.463 -27.966 1.00 72.38 231 SER A O 1
ATOM 1762 N N . ALA A 1 232 ? -7.093 8.789 -27.382 1.00 72.31 232 ALA A N 1
ATOM 1763 C CA . ALA A 1 232 ? -6.329 7.736 -26.723 1.00 72.31 232 ALA A CA 1
ATOM 1764 C C . ALA A 1 232 ? -7.047 7.156 -25.489 1.00 72.31 232 ALA A C 1
ATOM 1766 O O . ALA A 1 232 ? -6.767 6.011 -25.129 1.00 72.31 232 ALA A O 1
ATOM 1767 N N . LEU A 1 233 ? -8.016 7.866 -24.884 1.00 67.12 233 LEU A N 1
ATOM 1768 C CA . LEU A 1 233 ? -8.807 7.339 -23.759 1.00 67.12 233 LEU A CA 1
ATOM 1769 C C . LEU A 1 233 ? -9.598 6.080 -24.139 1.00 67.12 233 LEU A C 1
ATOM 1771 O O . LEU A 1 233 ? -9.755 5.173 -23.329 1.00 67.12 233 LEU A O 1
ATOM 1775 N N . ILE A 1 234 ? -10.109 6.021 -25.368 1.00 76.44 234 ILE A N 1
ATOM 1776 C CA . ILE A 1 234 ? -10.968 4.920 -25.831 1.00 76.44 234 ILE A CA 1
ATOM 1777 C C . ILE A 1 234 ? -10.150 3.921 -26.664 1.00 76.44 234 ILE A C 1
ATOM 1779 O O . ILE A 1 234 ? -10.390 2.707 -26.621 1.00 76.44 234 ILE A O 1
ATOM 1783 N N . ALA A 1 235 ? -9.157 4.433 -27.397 1.00 73.44 235 ALA A N 1
ATOM 1784 C CA . ALA A 1 235 ? -8.343 3.653 -28.320 1.00 73.44 235 ALA A CA 1
ATOM 1785 C C . ALA A 1 235 ? -7.245 2.824 -27.631 1.00 73.44 235 ALA A C 1
ATOM 1787 O O . ALA A 1 235 ? -6.897 1.757 -28.133 1.00 73.44 235 ALA A O 1
ATOM 1788 N N . THR A 1 236 ? -6.705 3.273 -26.490 1.00 78.44 236 THR A N 1
ATOM 1789 C CA . THR A 1 236 ? -5.573 2.598 -25.830 1.00 78.44 236 THR A CA 1
ATOM 1790 C C . THR A 1 236 ? -6.011 1.692 -24.680 1.00 78.44 236 THR A C 1
ATOM 1792 O O . THR A 1 236 ? -7.026 1.922 -24.018 1.00 78.44 236 THR A O 1
ATOM 1795 N N . SER A 1 237 ? -5.214 0.658 -24.397 1.00 74.31 237 SER A N 1
ATOM 1796 C CA . SER A 1 237 ? -5.393 -0.204 -23.219 1.00 74.31 237 SER A CA 1
ATOM 1797 C C . SER A 1 237 ? -5.293 0.584 -21.906 1.00 74.31 237 SER A C 1
ATOM 1799 O O . SER A 1 237 ? -6.080 0.352 -20.983 1.00 74.31 237 SER A O 1
ATOM 1801 N N . TYR A 1 238 ? -4.378 1.558 -21.844 1.00 69.62 238 TYR A N 1
ATOM 1802 C CA . TYR A 1 238 ? -4.236 2.481 -20.719 1.00 69.62 238 TYR A CA 1
ATOM 1803 C C . TYR A 1 238 ? -5.516 3.299 -20.500 1.00 69.62 238 TYR A C 1
ATOM 1805 O O . TYR A 1 238 ? -6.071 3.304 -19.401 1.00 69.62 238 TYR A O 1
ATOM 1813 N N . GLY A 1 239 ? -6.044 3.911 -21.564 1.00 71.94 239 GLY A N 1
ATOM 1814 C CA . GLY A 1 239 ? -7.268 4.709 -21.517 1.00 71.94 239 GLY A CA 1
ATOM 1815 C C . GLY A 1 239 ? -8.498 3.919 -21.053 1.00 71.94 239 GLY A C 1
ATOM 1816 O O . GLY A 1 239 ? -9.243 4.381 -20.187 1.00 71.94 239 GLY A O 1
ATOM 1817 N N . ARG A 1 240 ? -8.671 2.681 -21.534 1.00 77.25 240 ARG A N 1
ATOM 1818 C CA . ARG A 1 240 ? -9.757 1.791 -21.075 1.00 77.25 240 ARG A CA 1
ATOM 1819 C C . ARG A 1 240 ? -9.635 1.443 -19.591 1.00 77.25 240 ARG A C 1
ATOM 1821 O O . ARG A 1 240 ? -10.635 1.423 -18.877 1.00 77.25 240 ARG A O 1
ATOM 1828 N N . THR A 1 241 ? -8.416 1.207 -19.111 1.00 76.88 241 THR A N 1
ATOM 1829 C CA . THR A 1 241 ? -8.159 0.950 -17.684 1.00 76.88 241 THR A CA 1
ATOM 1830 C C . THR A 1 241 ? -8.492 2.181 -16.838 1.00 76.88 241 THR A C 1
ATOM 1832 O O . THR A 1 241 ? -9.137 2.067 -15.793 1.00 76.88 241 THR A O 1
ATOM 1835 N N . LEU A 1 242 ? -8.121 3.371 -17.317 1.00 76.19 242 LEU A N 1
ATOM 1836 C CA . LEU A 1 242 ? -8.445 4.643 -16.675 1.00 76.19 242 LEU A CA 1
ATOM 1837 C C . LEU A 1 242 ? -9.963 4.871 -16.593 1.00 76.19 242 LEU A C 1
ATOM 1839 O O . LEU A 1 242 ? -10.464 5.230 -15.532 1.00 76.19 242 LEU A O 1
ATOM 1843 N N . MET A 1 243 ? -10.702 4.593 -17.669 1.00 77.31 243 MET A N 1
ATOM 1844 C CA . MET A 1 243 ? -12.170 4.668 -17.715 1.00 77.31 243 MET A CA 1
ATOM 1845 C C . MET A 1 243 ? -12.841 3.795 -16.646 1.00 77.31 243 MET A C 1
ATOM 1847 O O . MET A 1 243 ? -13.735 4.258 -15.932 1.00 77.31 243 MET A O 1
ATOM 1851 N N . VAL A 1 244 ? -12.393 2.543 -16.498 1.00 79.31 244 VAL A N 1
ATOM 1852 C CA . VAL A 1 244 ? -12.896 1.640 -15.449 1.00 79.31 244 VAL A CA 1
ATOM 1853 C C . VAL A 1 244 ? -12.596 2.214 -14.065 1.00 79.31 244 VAL A C 1
ATOM 1855 O O . VAL A 1 244 ? -13.484 2.273 -13.214 1.00 79.31 244 VAL A O 1
ATOM 1858 N N . LYS A 1 245 ? -11.370 2.704 -13.850 1.00 76.50 245 LYS A N 1
ATOM 1859 C CA . LYS A 1 245 ? -10.953 3.301 -12.575 1.00 76.50 245 LYS A CA 1
ATOM 1860 C C . LYS A 1 245 ? -11.799 4.531 -12.217 1.00 76.50 245 LYS A C 1
ATOM 1862 O O . LYS A 1 245 ? -12.270 4.628 -11.087 1.00 76.50 245 LYS A O 1
ATOM 1867 N N . LEU A 1 246 ? -12.057 5.422 -13.177 1.00 79.12 246 LEU A N 1
ATOM 1868 C CA . LEU A 1 246 ? -12.916 6.599 -12.991 1.00 79.12 246 LEU A CA 1
ATOM 1869 C C . LEU A 1 246 ? -14.373 6.216 -12.708 1.00 79.12 246 LEU A C 1
ATOM 1871 O O . LEU A 1 246 ? -14.999 6.811 -11.834 1.00 79.12 246 LEU A O 1
ATOM 1875 N N . SER A 1 247 ? -14.892 5.190 -13.385 1.00 77.06 247 SER A N 1
ATOM 1876 C CA . SER A 1 247 ? -16.253 4.689 -13.155 1.00 77.06 247 SER A CA 1
ATOM 1877 C C . SER A 1 247 ? -16.420 4.144 -11.734 1.00 77.06 247 SER A C 1
ATOM 1879 O O . SER A 1 247 ? -17.402 4.453 -11.063 1.00 77.06 247 SER A O 1
ATOM 1881 N N . LEU A 1 248 ? -15.435 3.390 -11.235 1.00 77.06 248 LEU A N 1
ATOM 1882 C CA . LEU A 1 248 ? -15.434 2.893 -9.855 1.00 77.06 248 LEU A CA 1
ATOM 1883 C C . LEU A 1 248 ? -15.392 4.039 -8.840 1.00 77.06 248 LEU A C 1
ATOM 1885 O O . LEU A 1 248 ? -16.181 4.049 -7.898 1.00 77.06 248 LEU A O 1
ATOM 1889 N N . VAL A 1 249 ? -14.514 5.026 -9.048 1.00 77.44 249 VAL A N 1
ATOM 1890 C CA . VAL A 1 249 ? -14.439 6.212 -8.178 1.00 77.44 249 VAL A CA 1
ATOM 1891 C C . VAL A 1 249 ? -15.773 6.958 -8.166 1.00 77.44 249 VAL A C 1
ATOM 1893 O O . VAL A 1 249 ? -16.263 7.304 -7.092 1.00 77.44 249 VAL A O 1
ATOM 1896 N N . PHE A 1 250 ? -16.398 7.143 -9.331 1.00 78.25 250 PHE A N 1
ATOM 1897 C CA . PHE A 1 250 ? -17.708 7.780 -9.442 1.00 78.25 250 PHE A CA 1
ATOM 1898 C C . PHE A 1 250 ? -18.790 7.028 -8.656 1.00 78.25 250 PHE A C 1
ATOM 1900 O O . PHE A 1 250 ? -19.535 7.650 -7.904 1.00 78.25 250 PHE A O 1
ATOM 1907 N N . VAL A 1 251 ? -18.844 5.695 -8.760 1.00 77.81 251 VAL A N 1
ATOM 1908 C CA . VAL A 1 251 ? -19.799 4.871 -8.000 1.00 77.81 251 VAL A CA 1
ATOM 1909 C C . VAL A 1 251 ? -19.594 5.029 -6.494 1.00 77.81 251 VAL A C 1
ATOM 1911 O O . VAL A 1 251 ? -20.564 5.233 -5.765 1.00 77.81 251 VAL A O 1
ATOM 1914 N N . VAL A 1 252 ? -18.350 4.983 -6.009 1.00 77.38 252 VAL A N 1
ATOM 1915 C CA . VAL A 1 252 ? -18.087 5.114 -4.568 1.00 77.38 252 VAL A CA 1
ATOM 1916 C C . VAL A 1 252 ? -18.423 6.519 -4.063 1.00 77.38 252 VAL A C 1
ATOM 1918 O O . VAL A 1 252 ? -19.031 6.656 -3.001 1.00 77.38 252 VAL A O 1
ATOM 1921 N N . LEU A 1 253 ? -18.100 7.560 -4.835 1.00 78.38 253 LEU A N 1
ATOM 1922 C CA . LEU A 1 253 ? -18.490 8.936 -4.520 1.00 78.38 253 LEU A CA 1
ATOM 1923 C C . LEU A 1 253 ? -20.011 9.110 -4.502 1.00 78.38 253 LEU A C 1
ATOM 1925 O O . LEU A 1 253 ? -20.534 9.761 -3.600 1.00 78.38 253 LEU A O 1
ATOM 1929 N N . LEU A 1 254 ? -20.724 8.496 -5.448 1.00 79.75 254 LEU A N 1
ATOM 1930 C CA . LEU A 1 254 ? -22.182 8.525 -5.499 1.00 79.75 254 LEU A CA 1
ATOM 1931 C C . LEU A 1 254 ? -22.793 7.850 -4.266 1.00 79.75 254 LEU A C 1
ATOM 1933 O O . LEU A 1 254 ? -23.684 8.420 -3.642 1.00 79.75 254 LEU A O 1
ATOM 1937 N N . ILE A 1 255 ? -22.284 6.681 -3.867 1.00 79.06 255 ILE A N 1
ATOM 1938 C CA . ILE A 1 255 ? -22.712 6.004 -2.633 1.00 79.06 255 ILE A CA 1
ATOM 1939 C C . ILE A 1 255 ? -22.444 6.897 -1.415 1.00 79.06 255 ILE A C 1
ATOM 1941 O O . ILE A 1 255 ? -23.334 7.075 -0.584 1.00 79.06 255 ILE A O 1
ATOM 1945 N N . GLY A 1 256 ? -21.252 7.497 -1.327 1.00 71.62 256 GLY A N 1
ATOM 1946 C CA . GLY A 1 256 ? -20.893 8.426 -0.253 1.00 71.62 256 GLY A CA 1
ATOM 1947 C C . GLY A 1 256 ? -21.830 9.634 -0.183 1.00 71.62 256 GLY A C 1
ATOM 1948 O O . GLY A 1 256 ? -22.328 9.967 0.892 1.00 71.62 256 GLY A O 1
ATOM 1949 N N . PHE A 1 257 ? -22.142 10.239 -1.330 1.00 76.62 257 PHE A N 1
ATOM 1950 C CA . PHE A 1 257 ? -23.080 11.354 -1.440 1.00 76.62 257 PHE A CA 1
ATOM 1951 C C . PHE A 1 257 ? -24.502 10.960 -1.025 1.00 76.62 257 PHE A C 1
ATOM 1953 O O . PHE A 1 257 ? -25.138 11.684 -0.261 1.00 76.62 257 PHE A O 1
ATOM 1960 N N . LEU A 1 258 ? -24.997 9.805 -1.482 1.00 80.06 258 LEU A N 1
ATOM 1961 C CA . LEU A 1 258 ? -26.320 9.295 -1.110 1.00 80.06 258 LEU A CA 1
ATOM 1962 C C . LEU A 1 258 ? -26.411 8.989 0.391 1.00 80.06 258 LEU A C 1
ATOM 1964 O O . LEU A 1 258 ? -27.432 9.293 1.010 1.00 80.06 258 LEU A O 1
ATOM 1968 N N . ASN A 1 259 ? -25.348 8.437 0.984 1.00 74.31 259 ASN A N 1
ATOM 1969 C CA . ASN A 1 259 ? -25.266 8.225 2.429 1.00 74.31 259 ASN A CA 1
ATOM 1970 C C . ASN A 1 259 ? -25.278 9.550 3.190 1.00 74.31 259 ASN A C 1
ATOM 1972 O O . ASN A 1 259 ? -26.065 9.700 4.122 1.00 74.31 259 ASN A O 1
ATOM 1976 N N . TRP A 1 260 ? -24.471 10.526 2.768 1.00 71.06 260 TRP A N 1
ATOM 1977 C CA . TRP A 1 260 ? -24.461 11.854 3.380 1.00 71.06 260 TRP A CA 1
ATOM 1978 C C . TRP A 1 260 ? -25.856 12.487 3.337 1.00 71.06 260 TRP A C 1
ATOM 1980 O O . TRP A 1 260 ? -26.414 12.799 4.386 1.00 71.06 260 TRP A O 1
ATOM 1990 N N . ARG A 1 261 ? -26.491 12.529 2.157 1.00 72.12 261 ARG A N 1
ATOM 1991 C CA . ARG A 1 261 ? -27.840 13.088 1.971 1.00 72.12 261 ARG A CA 1
ATOM 1992 C C . ARG A 1 261 ? -28.927 12.425 2.818 1.00 72.12 261 ARG A C 1
ATOM 1994 O O . ARG A 1 261 ? -29.910 13.084 3.133 1.00 72.12 261 ARG A O 1
ATOM 2001 N N . ARG A 1 262 ? -28.796 11.136 3.148 1.00 73.06 262 ARG A N 1
ATOM 2002 C CA . ARG A 1 262 ? -29.755 10.414 4.006 1.00 73.06 262 ARG A CA 1
ATOM 2003 C C . ARG A 1 262 ? -29.531 10.660 5.496 1.00 73.06 262 ARG A C 1
ATOM 2005 O O . ARG A 1 262 ? -30.486 10.574 6.261 1.00 73.06 262 ARG A O 1
ATOM 2012 N N . ILE A 1 263 ? -28.292 10.930 5.905 1.00 62.28 263 ILE A N 1
ATOM 2013 C CA . ILE A 1 263 ? -27.915 11.094 7.315 1.00 62.28 263 ILE A CA 1
ATOM 2014 C C . ILE A 1 263 ? -28.099 12.548 7.771 1.00 62.28 263 ILE A C 1
ATOM 2016 O O . ILE A 1 263 ? -28.571 12.772 8.882 1.00 62.28 263 ILE A O 1
ATOM 2020 N N . THR A 1 264 ? -27.798 13.542 6.925 1.00 55.84 264 THR A N 1
ATOM 2021 C CA . THR A 1 264 ? -27.903 14.970 7.293 1.00 55.84 264 THR A CA 1
ATOM 2022 C C . THR A 1 264 ? -29.304 15.411 7.757 1.00 55.84 264 THR A C 1
ATOM 2024 O O . THR A 1 264 ? -29.363 16.136 8.744 1.00 55.84 264 THR A O 1
ATOM 2027 N N . PRO A 1 265 ? -30.425 14.960 7.153 1.00 57.03 265 PRO A N 1
ATOM 2028 C CA . PRO A 1 265 ? -31.770 15.334 7.608 1.00 57.03 265 PRO A CA 1
ATOM 2029 C C . PRO A 1 265 ? -32.128 14.798 9.002 1.00 57.03 265 PRO A C 1
ATOM 2031 O O . PRO A 1 265 ? -32.907 15.411 9.717 1.00 57.03 265 PRO A O 1
ATOM 2034 N N . ARG A 1 266 ? -31.544 13.669 9.424 1.00 52.44 266 ARG A N 1
ATOM 2035 C CA . ARG A 1 266 ? -31.849 13.062 10.733 1.00 52.44 266 ARG A CA 1
ATOM 2036 C C . ARG A 1 266 ? -31.182 13.791 11.897 1.00 52.44 266 ARG A C 1
ATOM 2038 O O . ARG A 1 266 ? -31.693 13.756 13.006 1.00 52.44 266 ARG A O 1
ATOM 2045 N N . LEU A 1 267 ? -30.071 14.478 11.631 1.00 50.03 267 LEU A N 1
ATOM 2046 C CA . LEU A 1 267 ? -29.375 15.293 12.628 1.00 50.03 267 LEU A CA 1
ATOM 2047 C C . LEU A 1 267 ? -30.086 16.629 12.886 1.00 50.03 267 LEU A C 1
ATOM 2049 O O . LEU A 1 267 ? -29.957 17.171 13.976 1.00 50.03 267 LEU A O 1
ATOM 2053 N N . SER A 1 268 ? -30.837 17.165 11.917 1.00 49.28 268 SER A N 1
ATOM 2054 C CA . SER A 1 268 ? -31.646 18.375 12.129 1.00 49.28 268 SER A CA 1
ATOM 2055 C C . SER A 1 268 ? -32.926 18.110 12.925 1.00 49.28 268 SER A C 1
ATOM 2057 O O . SER A 1 268 ? -33.349 18.993 13.664 1.00 49.28 268 SER A O 1
ATOM 2059 N N . ASP A 1 269 ? -33.496 16.906 12.823 1.00 51.41 269 ASP A N 1
ATOM 2060 C CA . ASP A 1 269 ? -34.728 16.540 13.536 1.00 51.41 269 ASP A CA 1
ATOM 2061 C C . ASP A 1 269 ? -34.473 16.191 15.017 1.00 51.41 269 ASP A C 1
ATOM 2063 O O . ASP A 1 269 ? -35.311 16.480 15.863 1.00 51.41 269 ASP A O 1
ATOM 2067 N N . GLU A 1 270 ? -33.306 15.633 15.366 1.00 50.25 270 GLU A N 1
ATOM 2068 C CA . GLU A 1 270 ? -32.926 15.370 16.771 1.00 50.25 270 GLU A CA 1
ATOM 2069 C C . GLU A 1 270 ? -32.518 16.635 17.546 1.00 50.25 270 GLU A C 1
ATOM 2071 O O . GLU A 1 270 ? -32.618 16.663 18.770 1.00 50.25 270 GLU A O 1
ATOM 2076 N N . ILE A 1 271 ? -32.056 17.685 16.857 1.00 50.50 271 ILE A N 1
ATOM 2077 C CA . ILE A 1 271 ? -31.649 18.955 17.486 1.00 50.50 271 ILE A CA 1
ATOM 2078 C C . ILE A 1 271 ? -32.863 19.869 17.748 1.00 50.50 271 ILE A C 1
ATOM 2080 O O . ILE A 1 271 ? -32.780 20.769 18.583 1.00 50.50 271 ILE A O 1
ATOM 2084 N N . TRP A 1 272 ? -34.008 19.626 17.098 1.00 47.44 272 TRP A N 1
ATOM 2085 C CA . TRP A 1 272 ? -35.258 20.348 17.350 1.00 47.44 272 TRP A CA 1
ATOM 2086 C C . TRP A 1 272 ? -36.256 19.465 18.113 1.00 47.44 272 TRP A C 1
ATOM 2088 O O . TRP A 1 272 ? -37.190 18.905 17.547 1.00 47.44 272 TRP A O 1
ATOM 2098 N N . THR A 1 273 ? -36.079 19.351 19.430 1.00 49.41 273 THR A N 1
ATOM 2099 C CA . THR A 1 273 ? -37.155 18.919 20.334 1.00 49.41 273 THR A CA 1
ATOM 2100 C C . THR A 1 273 ? -37.818 20.163 20.936 1.00 49.41 273 THR A C 1
ATOM 2102 O O . THR A 1 273 ? -37.170 20.849 21.726 1.00 49.41 273 THR A O 1
ATOM 2105 N N . PRO A 1 274 ? -39.091 20.478 20.628 1.00 51.59 274 PRO A N 1
ATOM 2106 C CA . PRO A 1 274 ? -39.811 21.634 21.182 1.00 51.59 274 PRO A CA 1
ATOM 2107 C C . PRO A 1 274 ? -40.196 21.475 22.673 1.00 51.59 274 PRO A C 1
ATOM 2109 O O . PRO A 1 274 ? -41.224 21.975 23.115 1.00 51.59 274 PRO A O 1
ATOM 2112 N N . SER A 1 275 ? -39.382 20.788 23.483 1.00 52.91 275 SER A N 1
ATOM 2113 C CA . SER A 1 275 ? -39.614 20.598 24.925 1.00 52.91 275 SER A CA 1
ATOM 2114 C C . SER A 1 275 ? -39.242 21.810 25.789 1.00 52.91 275 SER A C 1
ATOM 2116 O O . SER A 1 275 ? -39.435 21.767 27.004 1.00 52.91 275 SER A O 1
ATOM 2118 N N . ASP A 1 276 ? -38.708 22.875 25.187 1.00 51.28 276 ASP A N 1
ATOM 2119 C CA . ASP A 1 276 ? -38.194 24.044 25.912 1.00 51.28 276 ASP A CA 1
ATOM 2120 C C . ASP A 1 276 ? -39.171 25.235 25.950 1.00 51.28 276 ASP A C 1
ATOM 2122 O O . ASP A 1 276 ? -38.943 26.179 26.706 1.00 51.28 276 ASP A O 1
ATOM 2126 N N . GLU A 1 277 ? -40.292 25.197 25.216 1.00 53.28 277 GLU A N 1
ATOM 2127 C CA . GLU A 1 277 ? -41.290 26.284 25.251 1.00 53.28 277 GLU A CA 1
ATOM 2128 C C . GLU A 1 277 ? -42.249 26.202 26.455 1.00 53.28 277 GLU A C 1
ATOM 2130 O O . GLU A 1 277 ? -42.738 27.230 26.917 1.00 53.28 277 GLU A O 1
ATOM 2135 N N . GLU A 1 278 ? -42.465 25.023 27.049 1.00 51.09 278 GLU A N 1
ATOM 2136 C CA . GLU A 1 278 ? -43.468 24.852 28.119 1.00 51.09 278 GLU A CA 1
ATOM 2137 C C . GLU A 1 278 ? -42.977 25.286 29.518 1.00 51.09 278 GLU A C 1
ATOM 2139 O O . GLU A 1 278 ? -43.748 25.328 30.473 1.00 51.09 278 GLU A O 1
ATOM 2144 N N . LYS A 1 279 ? -41.695 25.653 29.670 1.00 53.28 279 LYS A N 1
ATOM 2145 C CA . LYS A 1 279 ? -41.111 26.041 30.973 1.00 53.28 279 LYS A CA 1
ATOM 2146 C C . LYS A 1 279 ? -41.017 27.545 31.225 1.00 53.28 279 LYS A C 1
ATOM 2148 O O . LYS A 1 279 ? -40.571 27.936 32.300 1.00 53.28 279 LYS A O 1
ATOM 2153 N N . CYS A 1 280 ? -41.425 28.390 30.277 1.00 51.94 280 CYS A N 1
ATOM 2154 C CA . CYS A 1 280 ? -41.285 29.844 30.411 1.00 51.94 280 CYS A CA 1
ATOM 2155 C C . CYS A 1 280 ? -42.611 30.592 30.664 1.00 51.94 280 CYS A C 1
ATOM 2157 O O . CYS A 1 280 ? -42.612 31.822 30.677 1.00 51.94 280 CYS A O 1
ATOM 2159 N N . SER A 1 281 ? -43.728 29.880 30.874 1.00 50.84 281 SER A N 1
ATOM 2160 C CA . SER A 1 281 ? -45.071 30.474 30.999 1.00 50.84 281 SER A CA 1
ATOM 2161 C C . SER A 1 281 ? -45.881 30.027 32.226 1.00 50.84 281 SER A C 1
ATOM 2163 O O . SER A 1 281 ? -47.107 29.939 32.137 1.00 50.84 281 SER A O 1
ATOM 2165 N N . THR A 1 282 ? -45.238 29.758 33.364 1.00 47.62 282 THR A N 1
ATOM 2166 C CA . THR A 1 282 ? -45.930 29.557 34.655 1.00 47.62 282 THR A CA 1
ATOM 2167 C C . THR A 1 282 ? -45.212 30.254 35.790 1.00 47.62 282 THR A C 1
ATOM 2169 O O . THR A 1 282 ? -43.988 30.019 35.907 1.00 47.62 282 THR A O 1
#